Protein AF-A0A914LE31-F1 (afdb_monomer_lite)

Foldseek 3Di:
DVQLQQQQDFPQQDDPPDDRDGRQKDKAWFFCVLLVLDDLPDATEIEIEGADPDDPPPPCCQAAVNQFDQDPLATHHPVPPDDDPDDDPPPRSHSLNSLSNDPQKAPWDWDLDLQTWTWIDGPNHIYTYGYAYFHPVLVCQCPVDPPRPALVSLLVRLVVLCVPDDLVLLVDPDDDPSVSVSSHSSSNSVNSQRRSLRRVLCVLCVVPSVLLSVLLNVVQVLCVVLVQEDLVQLHDYSQLSSLLLSQLCSVCVPDDSVVSNLVSLVVLLVLQPDDDPVSLARGNDDADDPVVSLVRSADDQVVQLVVQCVVQCVVPVPPSNQVSDDARQRWGNGVRIDRSSRSHHPVSSVSSSVSSVVVNVPD

InterPro domains:
  IPR002934 Polymerase, nucleotidyl transferase domain [PF01909] (24-56)
  IPR007012 Poly(A) polymerase, central domain [PF04928] (212-361)
  IPR043519 Nucleotidyltransferase superfamily [G3DSA:3.30.460.10] (1-162)
  IPR043519 Nucleotidyltransferase superfamily [SSF81301] (3-164)

Secondary structure (DSSP, 8-state):
-HHHHHH---GGG-BTTBPPPTT--EEEE-HHHHTT---TT--EEEEEEEEES-SS---HIIIII-SEEEETTEEEESS--S--TT--------HHHHHHT-TTEEEEEEE-SSS-EEEEEETTEEEEEEEEEEEHHHHHHHTSSTT---HHHHHHHHHHHHHTS-GGGGT----SSHHHHHHHHHHHHHHHHHHHHHHHHHHHTGGGHHHHHHHHHHHHHHHHHTT-B-GGGTSB-HHHHHHHHHHHHHH-TTS-HHHHHHHHHHHHHHHHT-S-TTTT-B-SS---S-HHHHHHHS--HHHHHHHHHHHHHHHHSSSTHHHHS----BEES-SS-EETTTT--HHHHHHHHHHHHHHHTT-

pLDDT: mean 84.87, std 14.36, range [38.62, 98.25]

Organism: Meloidogyne incognita (NCBI:txid6306)

Structure (mmCIF, N/CA/C/O backbone):
data_AF-A0A914LE31-F1
#
_entry.id   AF-A0A914LE31-F1
#
loop_
_atom_site.group_PDB
_atom_site.id
_atom_site.type_symbol
_atom_site.label_atom_id
_atom_site.label_alt_id
_atom_site.label_comp_id
_atom_site.label_asym_id
_atom_site.label_entity_id
_atom_site.label_seq_id
_atom_site.pdbx_PDB_ins_code
_atom_site.Cartn_x
_atom_site.Cartn_y
_atom_site.Cartn_z
_atom_site.occupancy
_atom_site.B_iso_or_equiv
_atom_site.auth_seq_id
_atom_site.auth_comp_id
_atom_site.auth_asym_id
_atom_site.auth_atom_id
_atom_site.pdbx_PDB_model_num
ATOM 1 N N . MET A 1 1 ? 4.768 -15.876 -16.571 1.00 76.62 1 MET A N 1
ATOM 2 C CA . MET A 1 1 ? 5.101 -14.495 -16.140 1.00 76.62 1 MET A CA 1
ATOM 3 C C . MET A 1 1 ? 6.389 -14.413 -15.326 1.00 76.62 1 MET A C 1
ATOM 5 O O . MET A 1 1 ? 7.254 -13.636 -15.697 1.00 76.62 1 MET A O 1
ATOM 9 N N . THR A 1 2 ? 6.563 -15.198 -14.257 1.00 73.19 2 THR A N 1
ATOM 10 C CA . THR A 1 2 ? 7.805 -15.185 -13.454 1.00 73.19 2 THR A CA 1
ATOM 11 C C . THR A 1 2 ? 9.052 -15.451 -14.295 1.00 73.19 2 THR A C 1
ATOM 13 O O . THR A 1 2 ? 10.074 -14.812 -14.094 1.00 73.19 2 THR A O 1
ATOM 16 N N . GLU A 1 3 ? 8.953 -16.348 -15.275 1.00 81.50 3 GLU A N 1
ATOM 17 C CA . GLU A 1 3 ? 10.026 -16.612 -16.235 1.00 81.50 3 GLU A CA 1
ATOM 18 C C . GLU A 1 3 ? 10.325 -15.410 -17.144 1.00 81.50 3 GLU A C 1
ATOM 20 O O . GLU A 1 3 ? 11.490 -15.105 -17.362 1.00 81.50 3 GLU A O 1
ATOM 25 N N . ILE A 1 4 ? 9.299 -14.668 -17.584 1.00 84.38 4 ILE A N 1
ATOM 26 C CA . ILE A 1 4 ? 9.470 -13.422 -18.352 1.00 84.38 4 ILE A CA 1
ATOM 27 C C . ILE A 1 4 ? 10.271 -12.425 -17.521 1.00 84.38 4 ILE A C 1
ATOM 29 O O . ILE A 1 4 ? 11.262 -11.903 -18.002 1.00 84.38 4 ILE A O 1
ATOM 33 N N . ILE A 1 5 ? 9.886 -12.206 -16.259 1.00 83.62 5 ILE A N 1
ATOM 34 C CA . ILE A 1 5 ? 10.583 -11.262 -15.374 1.00 83.62 5 ILE A CA 1
ATOM 35 C C . ILE A 1 5 ? 12.017 -11.735 -15.099 1.00 83.62 5 ILE A C 1
ATOM 37 O O . ILE A 1 5 ? 12.938 -10.937 -15.185 1.00 83.62 5 ILE A O 1
ATOM 41 N N . LYS A 1 6 ? 12.230 -13.026 -14.810 1.00 80.38 6 LYS A N 1
ATOM 42 C CA . LYS A 1 6 ? 13.570 -13.582 -14.540 1.00 80.38 6 LYS A CA 1
ATOM 43 C C . LYS A 1 6 ? 14.507 -13.501 -15.750 1.00 80.38 6 LYS A C 1
ATOM 45 O O . LYS A 1 6 ? 15.708 -13.302 -15.575 1.00 80.38 6 LYS A O 1
ATOM 50 N N . ASN A 1 7 ? 13.966 -13.684 -16.952 1.00 83.25 7 ASN A N 1
ATOM 51 C CA . ASN A 1 7 ? 14.724 -13.642 -18.201 1.00 83.25 7 ASN A CA 1
ATOM 52 C C . ASN A 1 7 ? 14.783 -12.239 -18.815 1.00 83.25 7 ASN A C 1
ATOM 54 O O . ASN A 1 7 ? 15.541 -12.032 -19.758 1.00 83.25 7 ASN A O 1
ATOM 58 N N . TRP A 1 8 ? 14.000 -11.288 -18.302 1.00 86.19 8 TRP A N 1
ATOM 59 C CA . TRP A 1 8 ? 13.995 -9.917 -18.782 1.00 86.19 8 TRP A CA 1
ATOM 60 C C . TRP A 1 8 ? 15.298 -9.218 -18.401 1.00 86.19 8 TRP A C 1
ATOM 62 O O . TRP A 1 8 ? 15.695 -9.170 -17.233 1.00 86.19 8 TRP A O 1
ATOM 72 N N . ILE A 1 9 ? 15.953 -8.662 -19.416 1.00 79.50 9 ILE A N 1
ATOM 73 C CA . ILE A 1 9 ? 17.167 -7.872 -19.280 1.00 79.50 9 ILE A CA 1
ATOM 74 C C . ILE A 1 9 ? 16.804 -6.453 -19.717 1.00 79.50 9 ILE A C 1
ATOM 76 O O . ILE A 1 9 ? 16.551 -6.248 -20.904 1.00 79.50 9 ILE A O 1
ATOM 80 N N . PRO A 1 10 ? 16.769 -5.482 -18.788 1.00 78.81 10 PRO A N 1
ATOM 81 C CA . PRO A 1 10 ? 16.485 -4.093 -19.124 1.00 78.81 10 PRO A CA 1
ATOM 82 C C . PRO A 1 10 ? 17.442 -3.584 -20.201 1.00 78.81 10 PRO A C 1
ATOM 84 O O . PRO A 1 10 ? 18.622 -3.943 -20.187 1.00 78.81 10 PRO A O 1
ATOM 87 N N . TRP A 1 11 ? 16.969 -2.694 -21.071 1.00 73.88 11 TRP A N 1
ATOM 88 C CA . TRP A 1 11 ? 17.785 -2.070 -22.115 1.00 73.88 11 TRP A CA 1
ATOM 89 C C . TRP A 1 11 ? 19.050 -1.428 -21.532 1.00 73.88 11 TRP A C 1
ATOM 91 O O . TRP A 1 11 ? 20.151 -1.638 -22.032 1.00 73.88 11 TRP A O 1
ATOM 101 N N . SER A 1 12 ? 18.934 -0.769 -20.374 1.00 71.12 12 SER A N 1
ATOM 102 C CA . SER A 1 12 ? 20.083 -0.197 -19.646 1.00 71.12 12 SER A CA 1
ATOM 103 C C . SER A 1 12 ? 21.181 -1.205 -19.256 1.00 71.12 12 SER A C 1
ATOM 105 O O . SER A 1 12 ? 22.297 -0.814 -18.901 1.00 71.12 12 SER A O 1
ATOM 107 N N . HIS A 1 13 ? 20.886 -2.504 -19.287 1.00 71.81 13 HIS A N 1
ATOM 108 C CA . HIS A 1 13 ? 21.806 -3.576 -18.920 1.00 71.81 13 HIS A CA 1
ATOM 109 C C . HIS A 1 13 ? 22.392 -4.320 -20.120 1.00 71.81 13 HIS A C 1
ATOM 111 O O . HIS A 1 13 ? 23.374 -5.046 -19.938 1.00 71.81 13 HIS A O 1
ATOM 117 N N . GLN A 1 14 ? 21.877 -4.079 -21.323 1.00 70.44 14 GLN A N 1
ATOM 118 C CA . GLN A 1 14 ? 22.350 -4.671 -22.568 1.00 70.44 14 GLN A CA 1
ATOM 119 C C . GLN A 1 14 ? 23.650 -3.966 -22.993 1.00 70.44 14 GLN A C 1
ATOM 121 O O . GLN A 1 14 ? 23.637 -2.829 -23.447 1.00 70.44 14 GLN A O 1
ATOM 126 N N . ASN A 1 15 ? 24.801 -4.608 -22.765 1.00 61.41 15 ASN A N 1
ATOM 127 C CA . ASN A 1 15 ? 26.096 -4.151 -23.283 1.00 61.41 15 ASN A CA 1
ATOM 128 C C . ASN A 1 15 ? 26.492 -5.022 -24.480 1.00 61.41 15 ASN A C 1
ATOM 130 O O . ASN A 1 15 ? 26.455 -6.245 -24.374 1.00 61.41 15 ASN A O 1
ATOM 134 N N . ASN A 1 16 ? 26.991 -4.404 -25.554 1.00 52.78 16 ASN A N 1
ATOM 135 C CA . ASN A 1 16 ? 27.480 -5.118 -26.743 1.00 52.78 16 ASN A CA 1
ATOM 136 C C . ASN A 1 16 ? 28.767 -5.936 -26.496 1.00 52.78 16 ASN A C 1
ATOM 138 O O . ASN A 1 16 ? 29.113 -6.785 -27.308 1.00 52.78 16 ASN A O 1
ATOM 142 N N . GLU A 1 17 ? 29.475 -5.702 -25.385 1.00 51.41 17 GLU A N 1
ATOM 143 C CA . GLU A 1 17 ? 30.795 -6.304 -25.124 1.00 51.41 17 GLU A CA 1
ATOM 144 C C . GLU A 1 17 ? 30.779 -7.487 -24.140 1.00 51.41 17 GLU A C 1
ATOM 146 O O . GLU A 1 17 ? 31.747 -8.244 -24.078 1.00 51.41 17 GLU A O 1
ATOM 151 N N . LYS A 1 18 ? 29.706 -7.675 -23.352 1.00 55.53 18 LYS A N 1
ATOM 152 C CA . LYS A 1 18 ? 29.571 -8.809 -22.416 1.00 55.53 18 LYS A CA 1
ATOM 153 C C . LYS A 1 18 ? 28.111 -9.254 -22.306 1.00 55.53 18 LYS A C 1
ATOM 155 O O . LYS A 1 18 ? 27.249 -8.391 -22.133 1.00 55.53 18 LYS A O 1
ATOM 160 N N . PRO A 1 19 ? 27.825 -10.570 -22.324 1.00 54.31 19 PRO A N 1
ATOM 161 C CA . PRO A 1 19 ? 26.470 -11.065 -22.129 1.00 54.31 19 PRO A CA 1
ATOM 162 C C . PRO A 1 19 ? 25.952 -10.623 -20.758 1.00 54.31 19 PRO A C 1
ATOM 164 O O . PRO A 1 19 ? 26.596 -10.849 -19.731 1.00 54.31 19 PRO A O 1
ATOM 167 N N . ALA A 1 20 ? 24.795 -9.964 -20.749 1.00 59.53 20 ALA A N 1
ATOM 168 C CA . ALA A 1 20 ? 24.155 -9.537 -19.516 1.00 59.53 20 ALA A CA 1
ATOM 169 C C . ALA A 1 20 ? 23.739 -10.772 -18.689 1.00 59.53 20 ALA A C 1
ATOM 171 O O . ALA A 1 20 ? 23.199 -11.730 -19.253 1.00 59.53 20 ALA A O 1
ATOM 172 N N . PRO A 1 21 ? 24.001 -10.794 -17.368 1.00 64.50 21 PRO A N 1
ATOM 173 C CA . PRO A 1 21 ? 23.646 -11.941 -16.545 1.00 64.50 21 PRO A CA 1
ATOM 174 C C . PRO A 1 21 ? 22.132 -12.207 -16.585 1.00 64.50 21 PRO A C 1
ATOM 176 O O . PRO A 1 21 ? 21.316 -11.290 -16.543 1.00 64.50 21 PRO A O 1
ATOM 179 N N . LYS A 1 22 ? 21.728 -13.478 -16.670 1.00 64.12 22 LYS A N 1
ATOM 180 C CA . LYS A 1 22 ? 20.316 -13.864 -16.495 1.00 64.12 22 LYS A CA 1
ATOM 181 C C . LYS A 1 22 ? 19.925 -13.724 -15.019 1.00 64.12 22 LYS A C 1
ATOM 183 O O . LYS A 1 22 ? 20.768 -13.899 -14.144 1.00 64.12 22 LYS A O 1
ATOM 188 N N . GLY A 1 23 ? 18.653 -13.443 -14.727 1.00 71.44 23 GLY A N 1
ATOM 189 C CA . GLY A 1 23 ? 18.168 -13.328 -13.342 1.00 71.44 23 GLY A CA 1
ATOM 190 C C . GLY A 1 23 ? 18.502 -12.004 -12.645 1.00 71.44 23 GLY A C 1
ATOM 191 O O . GLY A 1 23 ? 18.447 -11.927 -11.419 1.00 71.44 23 GLY A O 1
ATOM 192 N N . ILE A 1 24 ? 18.833 -10.967 -13.419 1.00 76.88 24 ILE A N 1
ATOM 193 C CA . ILE A 1 24 ? 19.075 -9.596 -12.946 1.00 76.88 24 ILE A CA 1
ATOM 194 C C . ILE A 1 24 ? 17.847 -9.027 -12.221 1.00 76.88 24 ILE A C 1
ATOM 196 O O . ILE A 1 24 ? 17.980 -8.402 -11.170 1.00 76.88 24 ILE A O 1
ATOM 200 N N . ALA A 1 25 ? 16.653 -9.236 -12.779 1.00 83.81 25 ALA A N 1
ATOM 201 C CA . ALA A 1 25 ? 15.416 -8.723 -12.213 1.00 83.81 25 ALA A CA 1
ATOM 202 C C . ALA A 1 25 ? 14.829 -9.691 -11.175 1.00 83.81 25 ALA A C 1
ATOM 204 O O . ALA A 1 25 ? 14.661 -10.889 -11.425 1.00 83.81 25 ALA A O 1
ATOM 205 N N . LYS A 1 26 ? 14.467 -9.154 -10.008 1.00 86.06 26 LYS A N 1
ATOM 206 C CA . LYS A 1 26 ? 13.896 -9.911 -8.890 1.00 86.06 26 LYS A CA 1
ATOM 207 C C . LYS A 1 26 ? 12.510 -9.389 -8.550 1.00 86.06 26 LYS A C 1
ATOM 209 O O . LYS A 1 26 ? 12.331 -8.204 -8.298 1.00 86.06 26 LYS A O 1
ATOM 214 N N . PHE A 1 27 ? 11.526 -10.280 -8.533 1.00 89.75 27 PHE A N 1
ATOM 215 C CA . PHE A 1 27 ? 10.162 -9.944 -8.142 1.00 89.75 27 PHE A CA 1
ATOM 216 C C . PHE A 1 27 ? 9.972 -10.146 -6.639 1.00 89.75 27 PHE A C 1
ATOM 218 O O . PHE A 1 27 ? 10.243 -11.226 -6.113 1.00 89.75 27 PHE A O 1
ATOM 225 N N . VAL A 1 28 ? 9.486 -9.112 -5.961 1.00 91.38 28 VAL A N 1
ATOM 226 C CA . VAL A 1 28 ? 9.242 -9.107 -4.520 1.00 91.38 28 VAL A CA 1
ATOM 227 C C . VAL A 1 28 ? 7.763 -8.893 -4.261 1.00 91.38 28 VAL A C 1
ATOM 229 O O . VAL A 1 28 ? 7.226 -7.831 -4.563 1.00 91.38 28 VAL A O 1
ATOM 232 N N . LEU A 1 29 ? 7.115 -9.891 -3.661 1.00 92.69 29 LEU A N 1
ATOM 233 C CA . LEU A 1 29 ? 5.721 -9.787 -3.239 1.00 92.69 29 LEU A CA 1
ATOM 234 C C . LEU A 1 29 ? 5.547 -8.732 -2.139 1.00 92.69 29 LEU A C 1
ATOM 236 O O . LEU A 1 29 ? 6.432 -8.534 -1.298 1.00 92.69 29 LEU A O 1
ATOM 240 N N . SER A 1 30 ? 4.376 -8.107 -2.125 1.00 92.75 30 SER A N 1
ATOM 241 C CA . SER A 1 30 ? 3.939 -7.141 -1.119 1.00 92.75 30 SER A CA 1
ATOM 242 C C . SER A 1 30 ? 2.458 -7.356 -0.776 1.00 92.75 30 SER A C 1
ATOM 244 O O . SER A 1 30 ? 1.817 -8.292 -1.266 1.00 92.75 30 SER A O 1
ATOM 246 N N . GLY A 1 31 ? 1.920 -6.508 0.098 1.00 92.56 31 GLY A N 1
ATOM 247 C CA . GLY A 1 31 ? 0.486 -6.404 0.341 1.00 92.56 31 GLY A CA 1
ATOM 248 C C . GLY A 1 31 ? -0.139 -7.675 0.916 1.00 92.56 31 GLY A C 1
ATOM 249 O O . GLY A 1 31 ? 0.490 -8.445 1.650 1.00 92.56 31 GLY A O 1
ATOM 250 N N . SER A 1 32 ? -1.415 -7.897 0.590 1.00 92.88 32 SER A N 1
ATOM 251 C CA . SER A 1 32 ? -2.222 -8.947 1.231 1.00 92.88 32 SER A CA 1
ATOM 252 C C . SER A 1 32 ? -1.697 -10.365 0.982 1.00 92.88 32 SER A C 1
ATOM 254 O O . SER A 1 32 ? -1.812 -11.219 1.863 1.00 92.88 32 SER A O 1
ATOM 256 N N . HIS A 1 33 ? -1.066 -10.615 -0.170 1.00 94.25 33 HIS A N 1
ATOM 257 C CA . HIS A 1 33 ? -0.474 -11.918 -0.483 1.00 94.25 33 HIS A CA 1
ATOM 258 C C . HIS A 1 33 ? 0.724 -12.226 0.409 1.00 94.25 33 HIS A C 1
ATOM 260 O O . HIS A 1 33 ? 0.801 -13.322 0.960 1.00 94.25 33 HIS A O 1
ATOM 266 N N . ARG A 1 34 ? 1.620 -11.255 0.620 1.00 93.62 34 ARG A N 1
ATOM 267 C CA . ARG A 1 34 ? 2.774 -11.452 1.504 1.00 93.62 34 ARG A CA 1
ATOM 268 C C . ARG A 1 34 ? 2.389 -11.507 2.982 1.00 93.62 34 ARG A C 1
ATOM 270 O O . ARG A 1 34 ? 2.985 -12.278 3.723 1.00 93.62 34 ARG A O 1
ATOM 277 N N . LEU A 1 35 ? 1.358 -10.770 3.395 1.00 93.12 35 LEU A N 1
ATOM 278 C CA . LEU A 1 35 ? 0.772 -10.900 4.736 1.00 93.12 35 LEU A CA 1
ATOM 279 C C . LEU A 1 35 ? 0.087 -12.259 4.958 1.00 93.12 35 LEU A C 1
ATOM 281 O O . LEU A 1 35 ? -0.243 -12.603 6.091 1.00 93.12 35 LEU A O 1
ATOM 285 N N . GLY A 1 36 ? -0.169 -13.031 3.895 1.00 92.44 36 GLY A N 1
ATOM 286 C CA . GLY A 1 36 ? -0.955 -14.262 3.952 1.00 92.44 36 GLY A CA 1
ATOM 287 C C . GLY A 1 36 ? -2.424 -14.019 4.313 1.00 92.44 36 GLY A C 1
ATOM 288 O O . GLY A 1 36 ? -3.050 -14.889 4.911 1.00 92.44 36 GLY A O 1
ATOM 289 N N . ALA A 1 37 ? -2.944 -12.831 3.993 1.00 93.31 37 ALA A N 1
ATOM 290 C CA . ALA A 1 37 ? -4.322 -12.395 4.232 1.00 93.31 37 ALA A CA 1
ATOM 291 C C . ALA A 1 37 ? -5.074 -12.114 2.910 1.00 93.31 37 ALA A C 1
ATOM 293 O O . ALA A 1 37 ? -6.094 -11.421 2.875 1.00 93.31 37 ALA A O 1
ATOM 294 N N . ALA A 1 38 ? -4.538 -12.605 1.789 1.00 92.94 38 ALA A N 1
ATOM 295 C CA . ALA A 1 38 ? -5.155 -12.470 0.480 1.00 92.94 38 ALA A CA 1
ATOM 296 C C . ALA A 1 38 ? -6.428 -13.319 0.360 1.00 92.94 38 ALA A C 1
ATOM 298 O O . ALA A 1 38 ? -6.525 -14.424 0.884 1.00 92.94 38 ALA A O 1
ATOM 299 N N . THR A 1 39 ? -7.395 -12.792 -0.388 1.00 90.06 39 THR A N 1
ATOM 300 C CA . THR A 1 39 ? -8.626 -13.497 -0.780 1.00 90.06 39 THR A CA 1
ATOM 301 C C . THR A 1 39 ? -8.564 -13.821 -2.270 1.00 90.06 39 THR A C 1
ATOM 303 O O . THR A 1 39 ? -7.764 -13.225 -2.982 1.00 90.06 39 THR A O 1
ATOM 306 N N . ILE A 1 40 ? -9.466 -14.657 -2.793 1.00 86.88 40 ILE A N 1
ATOM 307 C CA . ILE A 1 40 ? -9.533 -14.930 -4.244 1.00 86.88 40 ILE A CA 1
ATOM 308 C C . ILE A 1 40 ? -9.771 -13.672 -5.104 1.00 86.88 40 ILE A C 1
ATOM 310 O O . ILE A 1 40 ? -9.434 -13.642 -6.280 1.00 86.88 40 ILE A O 1
ATOM 314 N N . LYS A 1 41 ? -10.333 -12.611 -4.506 1.00 86.25 41 LYS A N 1
ATOM 315 C CA . LYS A 1 41 ? -10.539 -11.295 -5.133 1.00 86.25 41 LYS A CA 1
ATOM 316 C C . LYS A 1 41 ? -9.419 -10.290 -4.812 1.00 86.25 41 LYS A C 1
ATOM 318 O O . LYS A 1 41 ? -9.644 -9.089 -4.953 1.00 86.25 41 LYS A O 1
ATOM 323 N N . SER A 1 42 ? -8.296 -10.728 -4.242 1.00 90.88 42 SER A N 1
ATOM 324 C CA . SER A 1 42 ? -7.128 -9.867 -4.031 1.00 90.88 42 SER A CA 1
ATOM 325 C C . SER A 1 42 ? -6.290 -9.802 -5.305 1.00 90.88 42 SER A C 1
ATOM 327 O O . SER A 1 42 ? -6.123 -10.798 -6.005 1.00 90.88 42 SER A O 1
ATOM 329 N N . ASP A 1 43 ? -5.773 -8.617 -5.582 1.00 93.25 43 ASP A N 1
ATOM 330 C CA . ASP A 1 43 ? -4.662 -8.384 -6.489 1.00 93.25 43 ASP A CA 1
ATOM 331 C C . ASP A 1 43 ? -3.337 -8.821 -5.859 1.00 93.25 43 ASP A C 1
ATOM 333 O O . ASP A 1 43 ? -3.160 -8.811 -4.638 1.00 93.25 43 ASP A O 1
ATOM 337 N N . ILE A 1 44 ? -2.406 -9.223 -6.720 1.00 94.69 44 ILE A N 1
ATOM 338 C CA . ILE A 1 44 ? -1.038 -9.555 -6.347 1.00 94.69 44 ILE A CA 1
ATOM 339 C C . ILE A 1 44 ? -0.171 -8.322 -6.580 1.00 94.69 44 ILE A C 1
ATOM 341 O O . ILE A 1 44 ? 0.185 -7.996 -7.715 1.00 94.69 44 ILE A O 1
ATOM 345 N N . ASP A 1 45 ? 0.190 -7.671 -5.482 1.00 94.38 45 ASP A N 1
ATOM 346 C CA . ASP A 1 45 ? 1.130 -6.560 -5.473 1.00 94.38 45 ASP A CA 1
ATOM 347 C C . ASP A 1 45 ? 2.569 -7.073 -5.477 1.00 94.38 45 ASP A C 1
ATOM 349 O O . ASP A 1 45 ? 2.951 -7.934 -4.670 1.00 94.38 45 ASP A O 1
ATOM 353 N N . GLY A 1 46 ? 3.415 -6.484 -6.316 1.00 93.06 46 GLY A N 1
ATOM 354 C CA . GLY A 1 46 ? 4.844 -6.696 -6.168 1.00 93.06 46 GLY A CA 1
ATOM 355 C C . GLY A 1 46 ? 5.717 -5.642 -6.817 1.00 93.06 46 GLY A C 1
ATOM 356 O O . GLY A 1 46 ? 5.291 -4.851 -7.660 1.00 93.06 46 GLY A O 1
ATOM 357 N N . VAL A 1 47 ? 6.968 -5.633 -6.377 1.00 93.69 47 VAL A N 1
ATOM 358 C CA . VAL A 1 47 ? 8.006 -4.729 -6.864 1.00 93.69 47 VAL A CA 1
ATOM 359 C C . VAL A 1 47 ? 9.028 -5.536 -7.642 1.00 93.69 47 VAL A C 1
ATOM 361 O O . VAL A 1 47 ? 9.550 -6.537 -7.152 1.00 93.69 47 VAL A O 1
ATOM 364 N N . ILE A 1 48 ? 9.321 -5.093 -8.857 1.00 92.25 48 ILE A N 1
ATOM 365 C CA . ILE A 1 48 ? 10.419 -5.614 -9.660 1.00 92.25 48 ILE A CA 1
ATOM 366 C C . ILE A 1 48 ? 11.662 -4.799 -9.327 1.00 92.25 48 ILE A C 1
ATOM 368 O O . ILE A 1 48 ? 11.716 -3.592 -9.565 1.00 92.25 48 ILE A O 1
ATOM 372 N N . LEU A 1 49 ? 12.642 -5.476 -8.743 1.00 89.12 49 LEU A N 1
ATOM 373 C CA . LEU A 1 49 ? 13.919 -4.917 -8.349 1.00 89.12 49 LEU A CA 1
ATOM 374 C C . LEU A 1 49 ? 14.972 -5.249 -9.391 1.00 89.12 49 LEU A C 1
ATOM 376 O O . LEU A 1 49 ? 15.161 -6.415 -9.736 1.00 89.12 49 LEU A O 1
ATOM 380 N N . VAL A 1 50 ? 15.663 -4.223 -9.869 1.00 86.12 50 VAL A N 1
ATOM 381 C CA . VAL A 1 50 ? 16.705 -4.351 -10.889 1.00 86.12 50 VAL A CA 1
ATOM 382 C C . VAL A 1 50 ? 17.970 -3.637 -10.409 1.00 86.12 50 VAL A C 1
ATOM 384 O O . VAL A 1 50 ? 17.862 -2.531 -9.865 1.00 86.12 50 VAL A O 1
ATOM 387 N N . PRO A 1 51 ? 19.167 -4.236 -10.559 1.00 80.94 51 PRO A N 1
ATOM 388 C CA . PRO A 1 51 ? 20.418 -3.559 -10.260 1.00 80.94 51 PRO A CA 1
ATOM 389 C C . PRO A 1 51 ? 20.575 -2.324 -11.130 1.00 80.94 51 PRO A C 1
ATOM 391 O O . PRO A 1 51 ? 19.952 -2.158 -12.172 1.00 80.94 51 PRO A O 1
ATOM 394 N N . ARG A 1 52 ? 21.386 -1.395 -10.660 1.00 71.38 52 ARG A N 1
ATOM 395 C CA . ARG A 1 52 ? 21.583 -0.111 -11.308 1.00 71.38 52 ARG A CA 1
ATOM 396 C C . ARG A 1 52 ? 23.038 0.022 -11.714 1.00 71.38 52 ARG A C 1
ATOM 398 O O . ARG A 1 52 ? 23.899 -0.024 -10.844 1.00 71.38 52 ARG A O 1
ATOM 405 N N . LYS A 1 53 ? 23.301 0.279 -13.001 1.00 63.44 53 LYS A N 1
ATOM 406 C CA . LYS A 1 53 ? 24.656 0.585 -13.493 1.00 63.44 53 LYS A CA 1
ATOM 407 C C . LYS A 1 53 ? 25.106 2.024 -13.182 1.00 63.44 53 LYS A C 1
ATOM 409 O O . LYS A 1 53 ? 26.228 2.212 -12.731 1.00 63.44 53 LYS A O 1
ATOM 414 N N . THR A 1 54 ? 24.262 3.048 -13.376 1.00 58.22 54 THR A N 1
ATOM 415 C CA . THR A 1 54 ? 24.613 4.464 -13.099 1.00 58.22 54 THR A CA 1
ATOM 416 C C . THR A 1 54 ? 23.435 5.291 -12.555 1.00 58.22 54 THR A C 1
ATOM 418 O O . THR A 1 54 ? 22.258 4.999 -12.791 1.00 58.22 54 THR A O 1
ATOM 421 N N . TYR A 1 55 ? 23.735 6.347 -11.781 1.00 50.47 55 TYR A N 1
ATOM 422 C CA . TYR A 1 55 ? 22.709 7.132 -11.082 1.00 50.47 55 TYR A CA 1
ATOM 423 C C . TYR A 1 55 ? 21.856 8.016 -12.025 1.00 50.47 55 TYR A C 1
ATOM 425 O O . TYR A 1 55 ? 20.638 8.130 -11.884 1.00 50.47 55 TYR A O 1
ATOM 433 N N . TRP A 1 56 ? 22.434 8.600 -13.066 1.00 50.19 56 TRP A N 1
ATOM 434 C CA . TRP A 1 56 ? 21.717 9.602 -13.866 1.00 50.19 56 TRP A CA 1
ATOM 435 C C . TRP A 1 56 ? 21.031 9.062 -15.133 1.00 50.19 56 TRP A C 1
ATOM 437 O O . TRP A 1 56 ? 20.331 9.823 -15.795 1.00 50.19 56 TRP A O 1
ATOM 447 N N . GLN A 1 57 ? 21.144 7.759 -15.425 1.00 51.31 57 GLN A N 1
ATOM 448 C CA . GLN A 1 57 ? 20.686 7.145 -16.686 1.00 51.31 57 GLN A CA 1
ATOM 449 C C . GLN A 1 57 ? 19.677 5.997 -16.509 1.00 51.31 57 GLN A C 1
ATOM 451 O O . GLN A 1 57 ? 19.470 5.216 -17.433 1.00 51.31 57 GLN A O 1
ATOM 456 N N . THR A 1 58 ? 19.019 5.860 -15.351 1.00 52.25 58 THR A N 1
ATOM 457 C CA . THR A 1 58 ? 17.872 4.946 -15.271 1.00 52.25 58 THR A CA 1
ATOM 458 C C . THR A 1 58 ? 16.742 5.490 -16.136 1.00 52.25 58 THR A C 1
ATOM 460 O O . THR A 1 58 ? 15.984 6.377 -15.740 1.00 52.25 58 THR A O 1
ATOM 463 N N . HIS A 1 59 ? 16.628 4.948 -17.343 1.00 65.06 59 HIS A N 1
ATOM 464 C CA . HIS A 1 59 ? 15.505 5.180 -18.228 1.00 65.06 59 HIS A CA 1
ATOM 465 C C . HIS A 1 59 ? 14.352 4.281 -17.794 1.00 65.06 59 HIS A C 1
ATOM 467 O O . HIS A 1 59 ? 13.934 3.426 -18.557 1.00 65.06 59 HIS A O 1
ATOM 473 N N . PHE A 1 60 ? 13.841 4.476 -16.571 1.00 70.81 60 PHE A N 1
ATOM 474 C CA . PHE A 1 60 ? 12.665 3.762 -16.050 1.00 70.81 60 PHE A CA 1
ATOM 475 C C . PHE A 1 60 ? 11.573 3.614 -17.110 1.00 70.81 60 PHE A C 1
ATOM 477 O O . PHE A 1 60 ? 11.012 2.551 -17.312 1.00 70.81 60 PHE A O 1
ATOM 484 N N . GLU A 1 61 ? 11.319 4.699 -17.820 1.00 69.94 61 GLU A N 1
ATOM 485 C CA . GLU A 1 61 ? 10.273 4.806 -18.825 1.00 69.94 61 GLU A CA 1
ATOM 486 C C . GLU A 1 61 ? 10.579 3.980 -20.065 1.00 69.94 61 GLU A C 1
ATOM 488 O O . GLU A 1 61 ? 9.662 3.445 -20.665 1.00 69.94 61 GLU A O 1
ATOM 493 N N . LYS A 1 62 ? 11.858 3.797 -20.408 1.00 76.31 62 LYS A N 1
ATOM 494 C CA . LYS A 1 62 ? 12.267 2.906 -21.496 1.00 76.31 62 LYS A CA 1
ATOM 495 C C . LYS A 1 62 ? 12.329 1.449 -21.040 1.00 76.31 62 LYS A C 1
ATOM 497 O O . LYS A 1 62 ? 11.815 0.591 -21.735 1.00 76.31 62 LYS A O 1
ATOM 502 N N . ASP A 1 63 ? 12.909 1.176 -19.872 1.00 84.31 63 ASP A N 1
ATOM 503 C CA . ASP A 1 63 ? 13.098 -0.181 -19.351 1.00 84.31 63 ASP A CA 1
ATOM 504 C C . ASP A 1 63 ? 11.766 -0.800 -18.894 1.00 84.31 63 ASP A C 1
ATOM 506 O O . ASP A 1 63 ? 11.410 -1.906 -19.285 1.00 84.31 63 ASP A O 1
ATOM 510 N N . PHE A 1 64 ? 11.001 -0.105 -18.056 1.00 88.31 64 PHE A N 1
ATOM 511 C CA . PHE A 1 64 ? 9.791 -0.649 -17.449 1.00 88.31 64 PHE A CA 1
ATOM 512 C C . PHE A 1 64 ? 8.580 -0.514 -18.376 1.00 88.31 64 PHE A C 1
ATOM 514 O O . PHE A 1 64 ? 7.968 -1.517 -18.742 1.00 88.31 64 PHE A O 1
ATOM 521 N N . PHE A 1 65 ? 8.243 0.712 -18.786 1.00 88.62 65 PHE A N 1
ATOM 522 C CA . PHE A 1 65 ? 7.046 0.982 -19.587 1.00 88.62 65 PHE A CA 1
ATOM 523 C C . PHE A 1 65 ? 7.252 0.883 -21.099 1.00 88.62 65 PHE A C 1
ATOM 525 O O . PHE A 1 65 ? 6.308 0.524 -21.801 1.00 88.62 65 PHE A O 1
ATOM 532 N N . GLY A 1 66 ? 8.430 1.225 -21.609 1.00 84.94 66 GLY A N 1
ATOM 533 C CA . GLY A 1 66 ? 8.660 1.455 -23.032 1.00 84.94 66 GLY A CA 1
ATOM 534 C C . GLY A 1 66 ? 7.815 2.602 -23.612 1.00 84.94 66 GLY A C 1
ATOM 535 O O . GLY A 1 66 ? 6.845 3.076 -23.011 1.00 84.94 66 GLY A O 1
ATOM 536 N N . ASN A 1 67 ? 8.135 2.996 -24.844 1.00 82.56 67 ASN A N 1
ATOM 537 C CA . ASN A 1 67 ? 7.383 4.013 -25.595 1.00 82.56 67 ASN A CA 1
ATOM 538 C C . ASN A 1 67 ? 6.202 3.428 -26.395 1.00 82.56 67 ASN A C 1
ATOM 540 O O . ASN A 1 67 ? 5.420 4.160 -26.985 1.00 82.56 67 ASN A O 1
ATOM 544 N N . PHE A 1 68 ? 6.058 2.102 -26.395 1.00 84.25 68 PHE A N 1
ATOM 545 C CA . PHE A 1 68 ? 5.156 1.374 -27.282 1.00 84.25 68 PHE A CA 1
ATOM 546 C C . PHE A 1 68 ? 3.847 1.036 -26.573 1.00 84.25 68 PHE A C 1
ATOM 548 O O . PHE A 1 68 ? 3.809 0.847 -25.352 1.00 84.25 68 PHE A O 1
ATOM 555 N N . ASP A 1 69 ? 2.778 0.900 -27.345 1.00 86.06 69 ASP A N 1
ATOM 556 C CA . ASP A 1 69 ? 1.496 0.392 -26.876 1.00 86.06 69 ASP A CA 1
ATOM 557 C C . ASP A 1 69 ? 1.309 -1.078 -27.222 1.00 86.06 69 ASP A C 1
ATOM 559 O O . ASP A 1 69 ? 1.890 -1.599 -28.169 1.00 86.06 69 ASP A O 1
ATOM 563 N N . CYS A 1 70 ? 0.458 -1.752 -26.450 1.00 88.69 70 CYS A N 1
ATOM 564 C CA . CYS A 1 70 ? 0.103 -3.138 -26.704 1.00 88.69 70 CYS A CA 1
ATOM 565 C C . CYS A 1 70 ? -1.201 -3.206 -27.502 1.00 88.69 70 CYS A C 1
ATOM 567 O O . CYS A 1 70 ? -2.279 -2.978 -26.948 1.00 88.69 70 CYS A O 1
ATOM 569 N N . ILE A 1 71 ? -1.114 -3.535 -28.792 1.00 86.38 71 ILE A N 1
ATOM 570 C CA . ILE A 1 71 ? -2.273 -3.685 -29.682 1.00 86.38 71 ILE A CA 1
ATOM 571 C C . ILE A 1 71 ? -2.263 -5.105 -30.234 1.00 86.38 71 ILE A C 1
ATOM 573 O O . ILE A 1 71 ? -1.303 -5.520 -30.877 1.00 86.38 71 ILE A O 1
ATOM 577 N N . SER A 1 72 ? -3.327 -5.868 -29.972 1.00 86.06 72 SER A N 1
ATOM 578 C CA . SER A 1 72 ? -3.475 -7.244 -30.473 1.00 86.06 72 SER A CA 1
ATOM 579 C C . SER A 1 72 ? -2.231 -8.116 -30.243 1.00 86.06 72 SER A C 1
ATOM 581 O O . SER A 1 72 ? -1.793 -8.826 -31.145 1.00 86.06 72 SER A O 1
ATOM 583 N N . LYS A 1 73 ? -1.651 -8.042 -29.033 1.00 86.56 73 LYS A N 1
ATOM 584 C CA . LYS A 1 73 ? -0.449 -8.801 -28.627 1.00 86.56 73 LYS A CA 1
ATOM 585 C C . LYS A 1 73 ? 0.831 -8.456 -29.380 1.00 86.56 73 LYS A C 1
ATOM 587 O O . LYS A 1 73 ? 1.780 -9.232 -29.371 1.00 86.56 73 LYS A O 1
ATOM 592 N N . LYS A 1 74 ? 0.872 -7.277 -29.990 1.00 86.44 74 LYS A N 1
ATOM 593 C CA . LYS A 1 74 ? 2.062 -6.713 -30.617 1.00 86.44 74 LYS A CA 1
ATOM 594 C C . LYS A 1 74 ? 2.380 -5.377 -29.967 1.00 86.44 74 LYS A C 1
ATOM 596 O O . LYS A 1 74 ? 1.471 -4.581 -29.716 1.00 86.44 74 LYS A O 1
ATOM 601 N N . CYS A 1 75 ? 3.661 -5.145 -29.701 1.00 85.12 75 CYS A N 1
ATOM 602 C CA . CYS A 1 75 ? 4.123 -3.823 -29.320 1.00 85.12 75 CYS A CA 1
ATOM 603 C C . CYS A 1 75 ? 4.206 -2.933 -30.558 1.00 85.12 75 CYS A C 1
ATOM 605 O O . CYS A 1 75 ? 4.870 -3.284 -31.530 1.00 85.12 75 CYS A O 1
ATOM 607 N N . VAL A 1 76 ? 3.506 -1.801 -30.528 1.00 83.50 76 VAL A N 1
ATOM 608 C CA . VAL A 1 76 ? 3.404 -0.864 -31.652 1.00 83.50 76 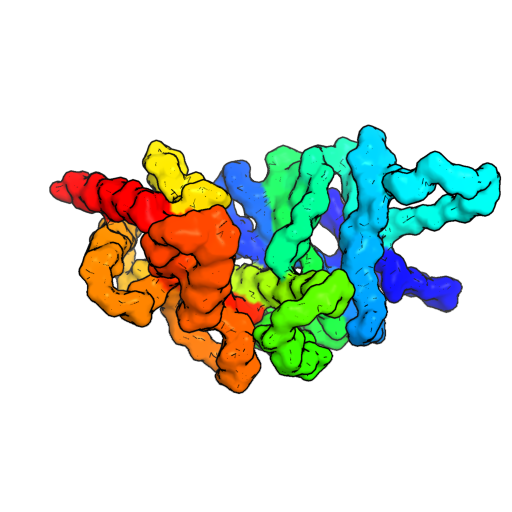VAL A CA 1
ATOM 609 C C . VAL A 1 76 ? 3.812 0.525 -31.184 1.00 83.50 76 VAL A C 1
ATOM 611 O O . VAL A 1 76 ? 3.323 0.999 -30.157 1.00 83.50 76 VAL A O 1
ATOM 614 N N . ASP A 1 77 ? 4.703 1.170 -31.934 1.00 78.69 77 ASP A N 1
ATOM 615 C CA . ASP A 1 77 ? 5.085 2.558 -31.689 1.00 78.69 77 ASP A CA 1
ATOM 616 C C . ASP A 1 77 ? 3.951 3.492 -32.139 1.00 78.69 77 ASP A C 1
ATOM 618 O O . ASP A 1 77 ? 3.416 3.346 -33.241 1.00 78.69 77 ASP A O 1
ATOM 622 N N . ARG A 1 78 ? 3.551 4.441 -31.288 1.00 62.19 78 ARG A N 1
ATOM 623 C CA . ARG A 1 78 ? 2.542 5.449 -31.645 1.00 62.19 78 ARG A CA 1
ATOM 624 C C . ARG A 1 78 ? 3.129 6.643 -32.396 1.00 62.19 78 ARG A C 1
ATOM 626 O O . ARG A 1 78 ? 2.355 7.340 -33.054 1.00 62.19 78 ARG A O 1
ATOM 633 N N . GLU A 1 79 ? 4.434 6.897 -32.295 1.00 59.22 79 GLU A N 1
ATOM 634 C CA . GLU A 1 79 ? 5.070 8.104 -32.845 1.00 59.22 79 GLU A CA 1
ATOM 635 C C . GLU A 1 79 ? 5.451 7.960 -34.329 1.00 59.22 79 GLU A C 1
ATOM 637 O O . GLU A 1 79 ? 5.520 8.960 -35.047 1.00 59.22 79 GLU A O 1
ATOM 642 N N . ILE A 1 80 ? 5.559 6.732 -34.846 1.00 55.44 80 ILE A N 1
ATOM 643 C CA . ILE A 1 80 ? 5.799 6.462 -36.271 1.00 55.44 80 ILE A CA 1
ATOM 644 C C . ILE A 1 80 ? 4.464 6.512 -37.025 1.00 55.44 80 ILE A C 1
ATOM 646 O O . ILE A 1 80 ? 3.860 5.495 -37.368 1.00 55.44 80 ILE A O 1
ATOM 650 N N . LYS A 1 81 ? 3.962 7.725 -37.264 1.00 45.66 81 LYS A N 1
ATOM 651 C CA . LYS A 1 81 ? 2.857 7.955 -38.209 1.00 45.66 81 LYS A CA 1
ATOM 652 C C . LYS A 1 81 ? 3.231 8.745 -39.453 1.00 45.66 81 LYS A C 1
ATOM 654 O O . LYS A 1 81 ? 2.360 8.886 -40.297 1.00 45.66 81 LYS A O 1
ATOM 659 N N . ASN A 1 82 ? 4.472 9.197 -39.626 1.00 44.41 82 ASN A N 1
ATOM 660 C CA . ASN A 1 82 ? 4.891 9.848 -40.868 1.00 44.41 82 ASN A CA 1
ATOM 661 C C . ASN A 1 82 ? 6.366 9.564 -41.195 1.00 44.41 82 ASN A C 1
ATOM 663 O O . ASN A 1 82 ? 7.248 10.000 -40.467 1.00 44.41 82 ASN A O 1
ATOM 667 N N . ASN A 1 83 ? 6.566 8.939 -42.359 1.00 44.44 83 ASN A N 1
ATOM 668 C CA . ASN A 1 83 ? 7.776 8.914 -43.190 1.00 44.44 83 ASN A CA 1
ATOM 669 C C . ASN A 1 83 ? 8.997 8.130 -42.682 1.00 44.44 83 ASN A C 1
ATOM 671 O O . ASN A 1 83 ? 9.864 8.688 -42.027 1.00 44.44 83 ASN A O 1
ATOM 675 N N . SER A 1 84 ? 9.152 6.893 -43.156 1.00 40.88 84 SER A N 1
ATOM 676 C CA . SER A 1 84 ? 10.167 6.489 -44.154 1.00 40.88 84 SER A CA 1
ATOM 677 C C . SER A 1 84 ? 10.396 4.971 -44.095 1.00 40.88 84 SER A C 1
ATOM 679 O O . SER A 1 84 ? 10.299 4.352 -43.042 1.00 40.88 84 SER A O 1
ATOM 681 N N . GLU A 1 85 ? 10.625 4.355 -45.254 1.00 43.47 85 GLU A N 1
ATOM 682 C CA . GLU A 1 85 ? 10.786 2.903 -45.439 1.00 43.47 85 GLU A CA 1
ATOM 683 C C . GLU A 1 85 ? 12.150 2.346 -44.976 1.00 43.47 85 GLU A C 1
ATOM 685 O O . GLU A 1 85 ? 12.452 1.197 -45.273 1.00 43.47 85 GLU A O 1
ATOM 690 N N . ASP A 1 86 ? 12.942 3.094 -44.200 1.00 45.19 86 ASP A N 1
ATOM 691 C CA . ASP A 1 86 ? 14.295 2.688 -43.774 1.00 45.19 86 ASP A CA 1
ATOM 692 C C . ASP A 1 86 ? 14.565 2.891 -42.267 1.00 45.19 86 ASP A C 1
ATOM 694 O O . ASP A 1 86 ? 15.703 3.109 -41.849 1.00 45.19 86 ASP A O 1
ATOM 698 N N . ASP A 1 87 ? 13.542 2.785 -41.413 1.00 38.62 87 ASP A N 1
ATOM 699 C CA . ASP A 1 87 ? 13.740 2.874 -39.963 1.00 38.62 87 ASP A CA 1
ATOM 700 C C . ASP A 1 87 ? 14.020 1.502 -39.333 1.00 38.62 87 ASP A C 1
ATOM 702 O O . ASP A 1 87 ? 13.211 0.567 -39.354 1.00 38.62 87 ASP A O 1
ATOM 706 N N . VAL A 1 88 ? 15.217 1.395 -38.753 1.00 40.12 88 VAL A N 1
ATOM 707 C CA . VAL A 1 88 ? 15.692 0.282 -37.929 1.00 40.12 88 VAL A CA 1
ATOM 708 C C . VAL A 1 88 ? 14.589 -0.129 -36.951 1.00 40.12 88 VAL A C 1
ATOM 710 O O . VAL A 1 88 ? 14.156 0.669 -36.123 1.00 40.12 88 VAL A O 1
ATOM 713 N N . LYS A 1 89 ? 14.151 -1.393 -37.013 1.00 46.34 89 LYS A N 1
ATOM 714 C CA . LYS A 1 89 ? 13.358 -2.017 -35.946 1.00 46.34 89 LYS A CA 1
ATOM 715 C C . LYS A 1 89 ? 14.181 -1.976 -34.655 1.00 46.34 89 LYS A C 1
ATOM 717 O O . LYS A 1 89 ? 14.932 -2.908 -34.384 1.00 46.34 89 LYS A O 1
ATOM 722 N N . GLU A 1 90 ? 14.072 -0.912 -33.865 1.00 51.41 90 GLU A N 1
ATOM 723 C CA . GLU A 1 90 ? 14.477 -0.964 -32.464 1.00 51.41 90 GLU A CA 1
ATOM 724 C C . GLU A 1 90 ? 13.575 -2.008 -31.793 1.00 51.41 90 GLU A C 1
ATOM 726 O O . GLU A 1 90 ? 12.408 -1.749 -31.492 1.00 51.41 90 GLU A O 1
ATOM 731 N N . GLU A 1 91 ? 14.086 -3.229 -31.614 1.00 56.44 91 GLU A N 1
ATOM 732 C CA . GLU A 1 91 ? 13.433 -4.233 -30.779 1.00 56.44 91 GLU A CA 1
ATOM 733 C C . GLU A 1 91 ? 13.280 -3.637 -29.376 1.00 56.44 91 GLU A C 1
ATOM 735 O O . GLU A 1 91 ? 14.257 -3.380 -28.668 1.00 56.44 91 GLU A O 1
ATOM 740 N N . ASN A 1 92 ? 12.040 -3.329 -28.986 1.00 68.00 92 ASN A N 1
ATOM 741 C CA . ASN A 1 92 ? 11.798 -2.703 -27.699 1.00 68.00 92 ASN A CA 1
ATOM 742 C C . ASN A 1 92 ? 11.850 -3.754 -26.587 1.00 68.00 92 ASN A C 1
ATOM 744 O O . ASN A 1 92 ? 10.912 -4.517 -26.356 1.00 68.00 92 ASN A O 1
ATOM 748 N N . GLU A 1 93 ? 12.957 -3.740 -25.858 1.00 78.12 93 GLU A N 1
ATOM 749 C CA . GLU A 1 93 ? 13.260 -4.659 -24.762 1.00 78.12 93 GLU A CA 1
ATOM 750 C C . GLU A 1 93 ? 12.618 -4.260 -23.417 1.00 78.12 93 GLU A C 1
ATOM 752 O O . GLU A 1 93 ? 13.001 -4.759 -22.355 1.00 78.12 93 GLU A O 1
ATOM 757 N N . SER A 1 94 ? 11.627 -3.361 -23.427 1.00 88.94 94 SER A N 1
ATOM 758 C CA . SER A 1 94 ? 10.897 -2.992 -22.213 1.00 88.94 94 SER A CA 1
ATOM 759 C C . SER A 1 94 ? 10.124 -4.168 -21.623 1.00 88.94 94 SER A C 1
ATOM 761 O O . SER A 1 94 ? 9.593 -5.026 -22.338 1.00 88.94 94 SER A O 1
ATOM 763 N N . LEU A 1 95 ? 9.976 -4.173 -20.297 1.00 91.56 95 LEU A N 1
ATOM 764 C CA . LEU A 1 95 ? 9.172 -5.187 -19.624 1.00 91.56 95 LEU A CA 1
ATOM 765 C C . LEU A 1 95 ? 7.726 -5.173 -20.135 1.00 91.56 95 LEU A C 1
ATOM 767 O O . LEU A 1 95 ? 7.148 -6.233 -20.367 1.00 91.56 95 LEU A O 1
ATOM 771 N N . PHE A 1 96 ? 7.142 -3.990 -20.337 1.00 93.19 96 PHE A N 1
ATOM 772 C CA . PHE A 1 96 ? 5.794 -3.861 -20.885 1.00 93.19 96 PHE A CA 1
ATOM 773 C C . PHE A 1 96 ? 5.642 -4.575 -22.235 1.00 93.19 96 PHE A C 1
ATOM 775 O O . PHE A 1 96 ? 4.661 -5.297 -22.420 1.00 93.19 96 PHE A O 1
ATOM 782 N N . CYS A 1 97 ? 6.612 -4.447 -23.147 1.00 91.06 97 CYS A N 1
ATOM 783 C CA . CYS A 1 97 ? 6.555 -5.138 -24.435 1.00 91.06 97 CYS A CA 1
ATOM 784 C C . CYS A 1 97 ? 6.719 -6.647 -24.320 1.00 91.06 97 CYS A C 1
ATOM 786 O O . CYS A 1 97 ? 5.895 -7.385 -24.864 1.00 91.06 97 CYS A O 1
ATOM 788 N N . LYS A 1 98 ? 7.672 -7.116 -23.510 1.00 91.62 98 LYS A N 1
ATOM 789 C CA . LYS A 1 98 ? 7.822 -8.555 -23.237 1.00 91.62 98 LYS A CA 1
ATOM 790 C C . LYS A 1 98 ? 6.561 -9.165 -22.611 1.00 91.62 98 LYS A C 1
ATOM 792 O O . LYS A 1 98 ? 6.235 -10.324 -22.859 1.00 91.62 98 LYS A O 1
ATOM 797 N N . LEU A 1 99 ? 5.824 -8.394 -21.809 1.00 93.94 99 LEU A N 1
ATOM 798 C CA . LEU A 1 99 ? 4.524 -8.802 -21.269 1.00 93.94 99 LEU A CA 1
ATOM 799 C C . LEU A 1 99 ? 3.410 -8.746 -22.330 1.00 93.94 99 LEU A C 1
ATOM 801 O O . LEU A 1 99 ? 2.518 -9.595 -22.324 1.00 93.94 99 LEU A O 1
ATOM 805 N N . CYS A 1 100 ? 3.442 -7.775 -23.244 1.00 93.69 100 CYS A N 1
ATOM 806 C CA . CYS A 1 100 ? 2.453 -7.641 -24.315 1.00 93.69 100 CYS A CA 1
ATOM 807 C C . CYS A 1 100 ? 2.453 -8.847 -25.258 1.00 93.69 100 CYS A C 1
ATOM 809 O O . CYS A 1 100 ? 1.384 -9.370 -25.579 1.00 93.69 100 CYS A O 1
ATOM 811 N N . GLU A 1 101 ? 3.642 -9.302 -25.647 1.00 91.00 101 GLU A N 1
ATOM 812 C CA . GLU A 1 101 ? 3.854 -10.409 -26.587 1.00 91.00 101 GLU A CA 1
ATOM 813 C C . GLU A 1 101 ? 3.455 -11.773 -26.005 1.00 91.00 101 GLU A C 1
ATOM 815 O O . GLU A 1 101 ? 3.307 -12.753 -26.736 1.00 91.00 101 GLU A O 1
ATOM 820 N N . ASN A 1 102 ? 3.227 -11.863 -24.689 1.00 91.56 102 ASN A N 1
ATOM 821 C CA . ASN A 1 102 ? 2.794 -13.106 -24.074 1.00 91.56 102 ASN A CA 1
ATOM 822 C C . ASN A 1 102 ? 1.283 -13.358 -24.297 1.00 91.56 102 ASN A C 1
ATOM 824 O O . ASN A 1 102 ? 0.445 -12.536 -23.887 1.00 91.56 102 ASN A O 1
ATOM 828 N N . PRO A 1 103 ? 0.898 -14.522 -24.857 1.00 91.38 103 PRO A N 1
ATOM 829 C CA . PRO A 1 103 ? -0.499 -14.826 -25.168 1.00 91.38 103 PRO A CA 1
ATOM 830 C C . PRO A 1 103 ? -1.373 -15.031 -23.922 1.00 91.38 103 PRO A C 1
ATOM 832 O O . PRO A 1 103 ? -2.573 -14.796 -23.988 1.00 91.38 103 PRO A O 1
ATOM 835 N N . HIS A 1 104 ? -0.792 -15.409 -22.779 1.00 93.44 104 HIS A N 1
ATOM 836 C CA . HIS A 1 104 ? -1.527 -15.685 -21.534 1.00 93.44 104 HIS A CA 1
ATOM 837 C C . HIS A 1 104 ? -1.742 -14.455 -20.647 1.00 93.44 104 HIS A C 1
ATOM 839 O O . HIS A 1 104 ? -2.339 -14.557 -19.574 1.00 93.44 104 HIS A O 1
ATOM 845 N N . ILE A 1 105 ? -1.190 -13.307 -21.034 1.00 94.81 105 ILE A N 1
ATOM 846 C CA . ILE A 1 105 ? -1.420 -12.049 -20.330 1.00 94.81 105 ILE A CA 1
ATOM 847 C C . ILE A 1 105 ? -2.737 -11.446 -20.819 1.00 94.81 105 ILE A C 1
ATOM 849 O O . ILE A 1 105 ? -3.090 -11.548 -21.984 1.00 94.81 105 ILE A O 1
ATOM 853 N N . GLU A 1 106 ? -3.476 -10.773 -19.961 1.00 94.62 106 GLU A N 1
ATOM 854 C CA . GLU A 1 106 ? -4.736 -10.117 -20.304 1.00 94.62 106 GLU A CA 1
ATOM 855 C C . GLU A 1 106 ? -4.777 -8.730 -19.666 1.00 94.62 106 GLU A C 1
ATOM 857 O O . GLU A 1 106 ? -4.102 -8.483 -18.670 1.00 94.62 106 GLU A O 1
ATOM 862 N N . ASN A 1 107 ? -5.587 -7.816 -20.210 1.00 94.31 107 ASN A N 1
ATOM 863 C CA . ASN A 1 107 ? -5.827 -6.489 -19.620 1.00 94.31 107 ASN A CA 1
ATOM 864 C C . ASN A 1 107 ? -4.549 -5.703 -19.250 1.00 94.31 107 ASN A C 1
ATOM 866 O O . ASN A 1 107 ? -4.535 -4.978 -18.253 1.00 94.31 107 ASN A O 1
ATOM 870 N N . LEU A 1 108 ? -3.481 -5.864 -20.038 1.00 95.94 108 LEU A N 1
ATOM 871 C CA . LEU A 1 108 ? -2.199 -5.200 -19.821 1.00 95.94 108 LEU A CA 1
ATOM 872 C C . LEU A 1 108 ? -2.338 -3.688 -20.031 1.00 95.94 108 LEU A C 1
ATOM 874 O O . LEU A 1 108 ? -2.778 -3.247 -21.093 1.00 95.94 108 LEU A O 1
ATOM 878 N N . ARG A 1 109 ? -1.943 -2.891 -19.036 1.00 94.81 109 ARG A N 1
ATOM 879 C CA . ARG A 1 109 ? -1.984 -1.424 -19.104 1.00 94.81 109 ARG A CA 1
ATOM 880 C C . ARG A 1 109 ? -0.941 -0.761 -18.211 1.00 94.81 109 ARG A C 1
ATOM 882 O O . ARG A 1 109 ? -0.579 -1.290 -17.161 1.00 94.81 109 ARG A O 1
ATOM 889 N N . LYS A 1 110 ? -0.517 0.434 -18.616 1.00 93.06 110 LYS A N 1
ATOM 890 C CA . LYS A 1 110 ? 0.367 1.322 -17.850 1.00 93.06 110 LYS A CA 1
ATOM 891 C C . LYS A 1 110 ? -0.481 2.259 -16.990 1.00 93.06 110 LYS A C 1
ATOM 893 O O . LYS A 1 110 ? -1.511 2.750 -17.450 1.00 93.06 110 LYS A O 1
ATOM 898 N N . ILE A 1 111 ? -0.067 2.510 -15.752 1.00 90.81 111 ILE A N 1
ATOM 899 C CA . ILE A 1 111 ? -0.722 3.461 -14.848 1.00 90.81 111 ILE A CA 1
ATOM 900 C C . ILE A 1 111 ? 0.346 4.417 -14.319 1.00 90.81 111 ILE A C 1
ATOM 902 O O . ILE A 1 111 ? 1.225 4.033 -13.548 1.00 90.81 111 ILE A O 1
ATOM 906 N N . TYR A 1 112 ? 0.236 5.679 -14.726 1.00 85.00 112 TYR A N 1
ATOM 907 C CA . TYR A 1 112 ? 1.147 6.767 -14.370 1.00 85.00 112 TYR A CA 1
ATOM 908 C C . TYR A 1 112 ? 0.646 7.480 -13.104 1.00 85.00 112 TYR A C 1
ATOM 910 O O . TYR A 1 112 ? 0.157 8.605 -13.153 1.00 85.00 112 TYR A O 1
ATOM 918 N N . GLY A 1 113 ? 0.674 6.773 -11.972 1.00 83.19 113 GLY A N 1
ATOM 919 C CA . GLY A 1 113 ? 0.298 7.313 -10.661 1.00 83.19 113 GLY A CA 1
ATOM 920 C C . GLY A 1 113 ? 1.496 7.816 -9.851 1.00 83.19 113 GLY A C 1
ATOM 921 O O . GLY A 1 113 ? 2.619 7.890 -10.346 1.00 83.19 113 GLY A O 1
ATOM 922 N N . ARG A 1 114 ? 1.267 8.096 -8.558 1.00 83.19 114 ARG A N 1
ATOM 923 C CA . ARG A 1 114 ? 2.337 8.393 -7.581 1.00 83.19 114 ARG A CA 1
ATOM 924 C C . ARG A 1 114 ? 3.379 7.271 -7.516 1.00 83.19 114 ARG A C 1
ATOM 926 O O . ARG A 1 114 ? 4.567 7.539 -7.388 1.00 83.19 114 ARG A O 1
ATOM 933 N N . VAL A 1 115 ? 2.911 6.029 -7.605 1.00 89.25 115 VAL A N 1
ATOM 934 C CA . VAL A 1 115 ? 3.730 4.851 -7.882 1.00 89.25 115 VAL A CA 1
ATOM 935 C C . VAL A 1 115 ? 3.354 4.393 -9.284 1.00 89.25 115 VAL A C 1
ATOM 937 O O . VAL A 1 115 ? 2.205 3.991 -9.484 1.00 89.25 115 VAL A O 1
ATOM 940 N N . PRO A 1 116 ? 4.257 4.491 -10.269 1.00 89.44 116 PRO A N 1
ATOM 941 C CA . PRO A 1 116 ? 3.956 3.995 -11.597 1.00 89.44 116 PRO A CA 1
ATOM 942 C C . PRO A 1 116 ? 3.895 2.463 -11.584 1.00 89.44 116 PRO A C 1
ATOM 944 O O . PRO A 1 116 ? 4.788 1.806 -11.042 1.00 89.44 116 PRO A O 1
ATOM 947 N N . ILE A 1 117 ? 2.838 1.900 -12.173 1.00 93.81 117 ILE A N 1
ATOM 948 C CA . ILE A 1 117 ? 2.595 0.452 -12.178 1.00 93.81 117 ILE A CA 1
ATOM 949 C C . ILE A 1 117 ? 2.207 -0.065 -13.565 1.00 93.81 117 ILE A C 1
ATOM 951 O O . ILE A 1 117 ? 1.515 0.610 -14.331 1.00 93.81 117 ILE A O 1
ATOM 955 N N . ILE A 1 118 ? 2.620 -1.293 -13.874 1.00 95.62 118 ILE A N 1
ATOM 956 C CA . ILE A 1 118 ? 2.040 -2.112 -14.939 1.00 95.62 118 ILE A CA 1
ATOM 957 C C . ILE A 1 118 ? 0.983 -2.992 -14.289 1.00 95.62 118 ILE A C 1
ATOM 959 O O . ILE A 1 118 ? 1.298 -3.822 -13.435 1.00 95.62 118 ILE A O 1
ATOM 963 N N . ARG A 1 119 ? -0.267 -2.826 -14.715 1.00 96.69 119 ARG A N 1
ATOM 964 C CA . ARG A 1 119 ? -1.362 -3.699 -14.301 1.00 96.69 119 ARG A CA 1
ATOM 965 C C . ARG A 1 119 ? -1.671 -4.694 -15.402 1.00 96.69 119 ARG A C 1
ATOM 967 O O . ARG A 1 119 ? -1.766 -4.316 -16.569 1.00 96.69 119 ARG A O 1
ATOM 974 N N . LEU A 1 120 ? -1.861 -5.950 -15.024 1.00 96.38 120 LEU A N 1
ATOM 975 C CA . LEU A 1 120 ? -2.222 -7.023 -15.944 1.00 96.38 120 LEU A CA 1
ATOM 976 C C . LEU A 1 120 ? -3.041 -8.105 -15.244 1.00 96.38 120 LEU A C 1
ATOM 978 O O . LEU A 1 120 ? -3.146 -8.133 -14.019 1.00 96.38 120 LEU A O 1
ATOM 982 N N . LYS A 1 121 ? -3.598 -9.024 -16.026 1.00 95.69 121 LYS A N 1
ATOM 983 C CA . LYS A 1 121 ? -4.104 -10.310 -15.556 1.00 95.69 121 LYS A CA 1
ATOM 984 C C . LYS A 1 121 ? -3.262 -11.442 -16.130 1.00 95.69 121 LYS A C 1
ATOM 986 O O . LYS A 1 121 ? -2.870 -11.398 -17.293 1.00 95.69 121 LYS A O 1
ATOM 991 N N . TYR A 1 122 ? -2.980 -12.447 -15.314 1.00 94.06 122 TYR A N 1
ATOM 99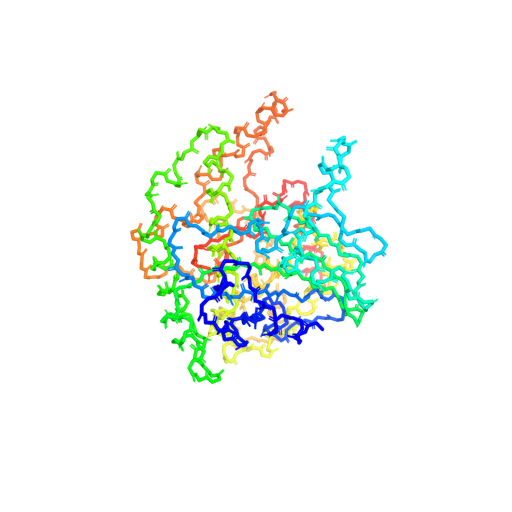2 C CA . TYR A 1 122 ? -2.273 -13.655 -15.725 1.00 94.06 122 TYR A CA 1
ATOM 993 C C . TYR A 1 122 ? -2.821 -14.839 -14.933 1.00 94.06 122 TYR A C 1
ATOM 995 O O . TYR A 1 122 ? -2.918 -14.767 -13.708 1.00 94.06 122 TYR A O 1
ATOM 1003 N N . ALA A 1 123 ? -3.202 -15.911 -15.631 1.00 91.69 123 ALA A N 1
ATOM 1004 C CA . ALA A 1 123 ? -3.814 -17.100 -15.026 1.00 91.69 123 ALA A CA 1
ATOM 1005 C C . ALA A 1 123 ? -5.017 -16.776 -14.105 1.00 91.69 123 ALA A C 1
ATOM 1007 O O . ALA A 1 123 ? -5.168 -17.357 -13.036 1.00 91.69 123 ALA A O 1
ATOM 1008 N N . GLY A 1 124 ? -5.852 -15.804 -14.496 1.00 90.56 124 GLY A N 1
ATOM 1009 C CA . GLY A 1 124 ? -7.034 -15.375 -13.734 1.00 90.56 124 GLY A CA 1
ATOM 1010 C C . GLY A 1 124 ? -6.765 -14.398 -12.579 1.00 90.56 124 GLY A C 1
ATOM 1011 O O . GLY A 1 124 ? -7.709 -13.785 -12.083 1.00 90.56 124 GLY A O 1
ATOM 1012 N N . PHE A 1 125 ? -5.506 -14.178 -12.191 1.00 92.56 125 PHE A N 1
ATOM 1013 C CA . PHE A 1 125 ? -5.140 -13.249 -11.119 1.00 92.56 125 PHE A CA 1
ATOM 1014 C C . PHE A 1 125 ? -4.765 -11.876 -11.670 1.00 92.56 125 PHE A C 1
ATOM 1016 O O . PHE A 1 125 ? -4.094 -11.777 -12.698 1.00 92.56 125 PHE A O 1
ATOM 1023 N N . GLN A 1 126 ? -5.177 -10.813 -10.976 1.00 95.25 126 GLN A N 1
ATOM 1024 C CA . GLN A 1 126 ? -4.725 -9.454 -11.265 1.00 95.25 126 GLN A CA 1
ATOM 1025 C C . GLN A 1 126 ? -3.367 -9.213 -10.603 1.00 95.25 126 GLN A C 1
ATOM 1027 O O . GLN A 1 126 ? -3.196 -9.519 -9.426 1.00 95.25 126 GLN A O 1
ATOM 1032 N N . PHE A 1 127 ? -2.430 -8.641 -11.352 1.00 95.81 127 PHE A N 1
ATOM 1033 C CA . PHE A 1 127 ? -1.112 -8.247 -10.875 1.00 95.81 127 PHE A CA 1
ATOM 1034 C C . PHE A 1 127 ? -0.924 -6.747 -11.029 1.00 95.81 127 PHE A C 1
ATOM 1036 O O . PHE A 1 127 ? -1.154 -6.201 -12.112 1.00 95.81 127 PHE A O 1
ATOM 1043 N N . ASP A 1 128 ? -0.430 -6.134 -9.962 1.00 95.75 128 ASP A N 1
ATOM 1044 C CA . ASP A 1 128 ? 0.004 -4.747 -9.919 1.00 95.75 128 ASP A CA 1
ATOM 1045 C C . ASP A 1 128 ? 1.521 -4.752 -9.705 1.00 95.75 128 ASP A C 1
ATOM 1047 O O . ASP A 1 128 ? 2.039 -4.985 -8.609 1.00 95.75 128 ASP A O 1
ATOM 1051 N N . LEU A 1 129 ? 2.248 -4.566 -10.806 1.00 95.50 129 LEU A N 1
ATOM 1052 C CA . LEU A 1 129 ? 3.702 -4.582 -10.827 1.00 95.50 129 LEU A CA 1
ATOM 1053 C C . LEU A 1 129 ? 4.196 -3.148 -10.737 1.00 95.50 129 LEU A C 1
ATOM 1055 O O . LEU A 1 129 ? 3.892 -2.331 -11.599 1.00 95.50 129 LEU A O 1
ATOM 1059 N N . SER A 1 130 ? 4.979 -2.851 -9.715 1.00 94.50 130 SER A N 1
ATOM 1060 C CA . SER A 1 130 ? 5.781 -1.633 -9.613 1.00 94.50 130 SER A CA 1
ATOM 1061 C C . SER A 1 130 ? 7.249 -1.963 -9.875 1.00 94.50 130 SER A C 1
ATOM 1063 O O . SER A 1 130 ? 7.623 -3.133 -10.000 1.00 94.50 130 SER A O 1
ATOM 1065 N N . PHE A 1 131 ? 8.101 -0.947 -9.951 1.00 90.88 131 PHE A N 1
ATOM 1066 C CA . PHE A 1 131 ? 9.515 -1.151 -10.230 1.00 90.88 131 PHE A CA 1
ATOM 1067 C C . PHE A 1 131 ? 10.400 -0.192 -9.441 1.00 90.88 131 PHE A C 1
ATOM 1069 O O . PHE A 1 131 ? 10.047 0.968 -9.228 1.00 90.88 131 PHE A O 1
ATOM 1076 N N . ALA A 1 132 ? 11.566 -0.688 -9.032 1.00 89.88 132 ALA A N 1
ATOM 1077 C CA . ALA A 1 132 ? 12.601 0.101 -8.385 1.00 89.88 132 ALA A CA 1
ATOM 1078 C C . ALA A 1 132 ? 13.995 -0.390 -8.790 1.00 89.88 132 ALA A C 1
ATOM 1080 O O . ALA A 1 132 ? 14.252 -1.590 -8.895 1.00 89.88 132 ALA A O 1
ATOM 1081 N N . THR A 1 133 ? 14.918 0.552 -8.974 1.00 85.75 133 THR A N 1
ATOM 1082 C CA . THR A 1 133 ? 16.330 0.229 -9.203 1.00 85.75 133 THR A CA 1
ATOM 1083 C C . THR A 1 133 ? 17.137 0.416 -7.934 1.00 85.75 133 THR A C 1
ATOM 1085 O O . THR A 1 133 ? 17.049 1.480 -7.322 1.00 85.75 133 THR A O 1
ATOM 1088 N N . LEU A 1 134 ? 17.976 -0.549 -7.583 1.00 83.19 134 LEU A N 1
ATOM 1089 C CA . LEU A 1 134 ? 18.870 -0.476 -6.425 1.00 83.19 134 LEU A CA 1
ATOM 1090 C C . LEU A 1 134 ? 20.312 -0.740 -6.856 1.00 83.19 134 LEU A C 1
ATOM 1092 O O . LEU A 1 134 ? 20.562 -1.228 -7.953 1.00 83.19 134 LEU A O 1
ATOM 1096 N N . GLU A 1 135 ? 21.279 -0.394 -6.014 1.00 78.94 135 GLU A N 1
ATOM 1097 C CA . GLU A 1 135 ? 22.676 -0.755 -6.275 1.00 78.94 135 GLU A CA 1
ATOM 1098 C C . GLU A 1 135 ? 22.842 -2.271 -6.279 1.00 78.94 135 GLU A C 1
ATOM 1100 O O . GLU A 1 135 ? 22.187 -2.979 -5.512 1.00 78.94 135 GLU A O 1
ATOM 1105 N N . GLU A 1 136 ? 23.728 -2.768 -7.138 1.00 79.44 136 GLU A N 1
ATOM 1106 C CA . GLU A 1 136 ? 23.958 -4.205 -7.277 1.00 79.44 136 GLU A CA 1
ATOM 1107 C C . GLU A 1 136 ? 24.408 -4.839 -5.955 1.00 79.44 136 GLU A C 1
ATOM 1109 O O . GLU A 1 136 ? 23.880 -5.876 -5.562 1.00 79.44 136 GLU A O 1
ATOM 1114 N N . GLU A 1 137 ? 25.288 -4.171 -5.205 1.00 78.38 137 GLU A N 1
ATOM 1115 C CA . GLU A 1 137 ? 25.709 -4.611 -3.871 1.00 78.38 137 GLU A CA 1
ATOM 1116 C C . GLU A 1 137 ? 24.521 -4.735 -2.901 1.00 78.38 137 GLU A C 1
ATOM 1118 O O . GLU A 1 137 ? 24.401 -5.728 -2.181 1.00 78.38 137 GLU A O 1
ATOM 1123 N N . LEU A 1 138 ? 23.598 -3.766 -2.920 1.00 78.62 138 LEU A N 1
ATOM 1124 C CA . LEU A 1 138 ? 22.408 -3.777 -2.067 1.00 78.62 138 LEU A CA 1
ATOM 1125 C C . LEU A 1 138 ? 21.446 -4.893 -2.453 1.00 78.62 138 LEU A C 1
ATOM 1127 O O . LEU A 1 138 ? 20.909 -5.557 -1.573 1.00 78.62 138 LEU A O 1
ATOM 1131 N N . LEU A 1 139 ? 21.244 -5.146 -3.744 1.00 80.19 139 LEU A N 1
ATOM 1132 C CA . LEU A 1 139 ? 20.422 -6.273 -4.184 1.00 80.19 139 LEU A CA 1
ATOM 1133 C C . LEU A 1 139 ? 21.065 -7.607 -3.842 1.00 80.19 139 LEU A C 1
ATOM 1135 O O . LEU A 1 139 ? 20.381 -8.517 -3.381 1.00 80.19 139 LEU A O 1
ATOM 1139 N N . ASN A 1 140 ? 22.374 -7.730 -4.019 1.00 80.31 140 ASN A N 1
ATOM 1140 C CA . ASN A 1 140 ? 23.086 -8.936 -3.627 1.00 80.31 140 ASN A CA 1
ATOM 1141 C C . ASN A 1 140 ? 22.956 -9.170 -2.121 1.00 80.31 140 ASN A C 1
ATOM 1143 O O . ASN A 1 140 ? 22.713 -10.298 -1.715 1.00 80.31 140 ASN A O 1
ATOM 1147 N N . LYS A 1 141 ? 22.998 -8.111 -1.304 1.00 80.00 141 LYS A N 1
ATOM 1148 C CA . LYS A 1 141 ? 22.732 -8.180 0.139 1.00 80.00 141 LYS A CA 1
ATOM 1149 C C . LYS A 1 141 ? 21.279 -8.555 0.463 1.00 80.00 141 LYS A C 1
ATOM 1151 O O . LYS A 1 141 ? 21.060 -9.407 1.316 1.00 80.00 141 LYS A O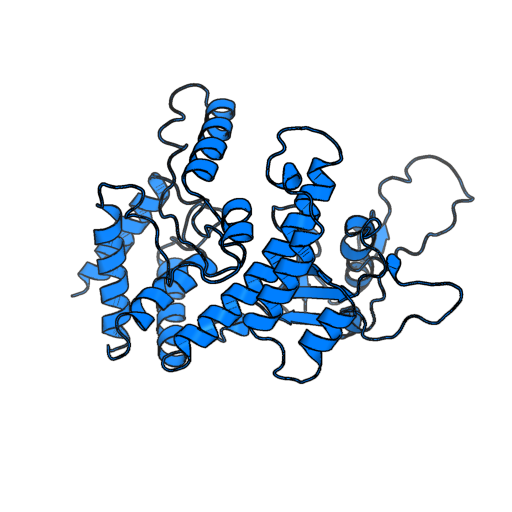 1
ATOM 1156 N N . LEU A 1 142 ? 20.298 -7.961 -0.222 1.00 80.56 142 LEU A N 1
ATOM 1157 C CA . LEU A 1 142 ? 18.861 -8.203 -0.004 1.00 80.56 142 LEU A CA 1
ATOM 1158 C C . LEU A 1 142 ? 18.417 -9.620 -0.370 1.00 80.56 142 LEU A C 1
ATOM 1160 O O . LEU A 1 142 ? 17.384 -10.076 0.120 1.00 80.56 142 LEU A O 1
ATOM 1164 N N . PHE A 1 143 ? 19.179 -10.308 -1.216 1.00 75.62 143 PHE A N 1
ATOM 1165 C CA . PHE A 1 143 ? 18.837 -11.621 -1.761 1.00 75.62 143 PHE A CA 1
ATOM 1166 C C . PHE A 1 143 ? 19.989 -12.629 -1.655 1.00 75.62 143 PHE A C 1
ATOM 1168 O O . PHE A 1 143 ? 20.082 -13.531 -2.490 1.00 75.62 143 PHE A O 1
ATOM 1175 N N . LYS A 1 144 ? 20.895 -12.440 -0.691 1.00 71.88 144 LYS A N 1
ATOM 1176 C CA . LYS A 1 144 ? 22.021 -13.352 -0.466 1.00 71.88 144 LYS A CA 1
ATOM 1177 C C . LYS A 1 144 ? 21.531 -14.713 0.035 1.00 71.88 144 LYS A C 1
ATOM 1179 O O . LYS A 1 144 ? 22.052 -15.729 -0.403 1.00 71.88 144 LYS A O 1
ATOM 1184 N N . ASP A 1 145 ? 20.495 -14.697 0.875 1.00 66.56 145 ASP A N 1
ATOM 1185 C CA . ASP A 1 145 ? 19.878 -15.870 1.494 1.00 66.56 145 ASP A CA 1
ATOM 1186 C C . ASP A 1 145 ? 18.347 -15.793 1.336 1.00 66.56 145 ASP A C 1
ATOM 1188 O O . ASP A 1 145 ? 17.782 -14.704 1.244 1.00 66.56 145 ASP A O 1
ATOM 1192 N N . GLU A 1 146 ? 17.631 -16.923 1.345 1.00 54.41 146 GLU A N 1
ATOM 1193 C CA . GLU A 1 146 ? 16.160 -16.935 1.177 1.00 54.41 146 GLU A CA 1
ATOM 1194 C C . GLU A 1 146 ? 15.407 -16.098 2.242 1.00 54.41 146 GLU A C 1
ATOM 1196 O O . GLU A 1 146 ? 14.294 -15.639 1.990 1.00 54.41 146 GLU A O 1
ATOM 1201 N N . ASN A 1 147 ? 16.050 -15.806 3.382 1.00 55.97 147 ASN A N 1
ATOM 1202 C CA . ASN A 1 147 ? 15.517 -14.998 4.488 1.00 55.97 147 ASN A CA 1
ATOM 1203 C C . ASN A 1 147 ? 16.127 -13.581 4.609 1.00 55.97 147 ASN A C 1
ATOM 1205 O O . ASN A 1 147 ? 15.881 -12.894 5.602 1.00 55.97 147 ASN A O 1
ATOM 1209 N N . SER A 1 148 ? 16.924 -13.105 3.643 1.00 68.88 148 SER A N 1
ATOM 1210 C CA . SER A 1 148 ? 17.662 -11.834 3.796 1.00 68.88 148 SER A CA 1
ATOM 1211 C C . SER A 1 148 ? 16.816 -10.565 3.628 1.00 68.88 148 SER A C 1
ATOM 1213 O O . SER A 1 148 ? 17.269 -9.472 3.963 1.00 68.88 148 SER A O 1
ATOM 1215 N N . LEU A 1 149 ? 15.579 -10.668 3.138 1.00 86.62 149 LEU A N 1
ATOM 1216 C CA . LEU A 1 149 ? 14.715 -9.504 2.953 1.00 86.62 149 LEU A CA 1
ATOM 1217 C C . LEU A 1 149 ? 13.954 -9.158 4.248 1.00 86.62 149 LEU A C 1
ATOM 1219 O O . LEU A 1 149 ? 12.877 -9.695 4.501 1.00 86.62 149 LEU A O 1
ATOM 1223 N N . ASN A 1 150 ? 14.500 -8.222 5.029 1.00 89.94 150 ASN A N 1
ATOM 1224 C CA . ASN A 1 150 ? 13.940 -7.711 6.292 1.00 89.94 150 ASN A CA 1
ATOM 1225 C C . ASN A 1 150 ? 13.806 -6.172 6.292 1.00 89.94 150 ASN A C 1
ATOM 1227 O O . ASN A 1 150 ? 14.289 -5.495 5.378 1.00 89.94 150 ASN A O 1
ATOM 1231 N N . VAL A 1 151 ? 13.160 -5.614 7.327 1.00 93.00 151 VAL A N 1
ATOM 1232 C CA . VAL A 1 151 ? 12.933 -4.161 7.456 1.00 93.00 151 VAL A CA 1
ATOM 1233 C C . VAL A 1 151 ? 14.247 -3.382 7.472 1.00 93.00 151 VAL A C 1
ATOM 1235 O O . VAL A 1 151 ? 14.380 -2.411 6.735 1.00 9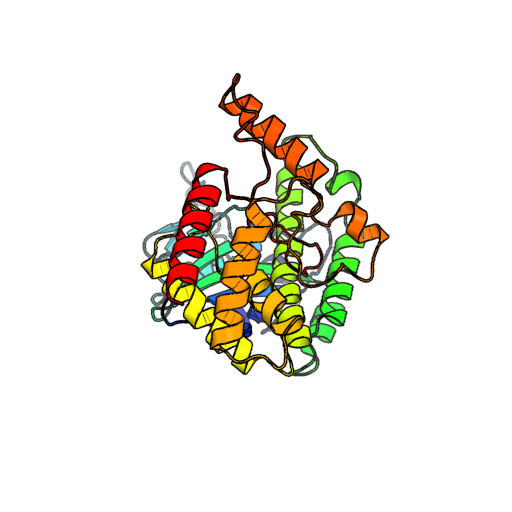3.00 151 VAL A O 1
ATOM 1238 N N . LYS A 1 152 ? 15.251 -3.840 8.230 1.00 91.06 152 LYS A N 1
ATOM 1239 C CA . LYS A 1 152 ? 16.545 -3.151 8.360 1.00 91.06 152 LYS A CA 1
ATOM 1240 C C . LYS A 1 152 ? 17.275 -3.014 7.022 1.00 91.06 152 LYS A C 1
ATOM 1242 O O . LYS A 1 152 ? 17.818 -1.955 6.721 1.00 91.06 152 LYS A O 1
ATOM 1247 N N . ASN A 1 153 ? 17.311 -4.075 6.215 1.00 89.50 153 ASN A N 1
ATOM 1248 C CA . ASN A 1 153 ? 17.987 -4.032 4.919 1.00 89.50 153 ASN A CA 1
ATOM 1249 C C . ASN A 1 153 ? 17.226 -3.185 3.894 1.00 89.50 153 ASN A C 1
ATOM 1251 O O . ASN A 1 153 ? 17.867 -2.535 3.070 1.00 89.50 153 ASN A O 1
ATOM 1255 N N . LEU A 1 154 ? 15.890 -3.147 3.956 1.00 91.56 154 LEU A N 1
ATOM 1256 C CA . LEU A 1 154 ? 15.110 -2.220 3.135 1.00 91.56 154 LEU A CA 1
ATOM 1257 C C . LEU A 1 154 ? 15.292 -0.768 3.571 1.00 91.56 154 LEU A C 1
ATOM 1259 O O . LEU A 1 154 ? 15.460 0.077 2.699 1.00 91.56 154 LEU A O 1
ATOM 1263 N N . ASP A 1 155 ? 15.305 -0.481 4.873 1.00 92.94 155 ASP A N 1
ATOM 1264 C CA . ASP A 1 155 ? 15.513 0.878 5.378 1.00 92.94 155 ASP A CA 1
ATOM 1265 C C . ASP A 1 155 ? 16.899 1.407 4.952 1.00 92.94 155 ASP A C 1
ATOM 1267 O O . ASP A 1 155 ? 16.994 2.517 4.431 1.00 92.94 155 ASP A O 1
ATOM 1271 N N . GLU A 1 156 ? 17.956 0.584 5.029 1.00 90.88 156 GLU A N 1
ATOM 1272 C CA . GLU A 1 156 ? 19.286 0.930 4.495 1.00 90.88 156 GLU A CA 1
ATOM 1273 C C . GLU A 1 156 ? 19.260 1.172 2.976 1.00 90.88 156 GLU A C 1
ATOM 1275 O O . GLU A 1 156 ? 19.884 2.113 2.480 1.00 90.88 156 GLU A O 1
ATOM 1280 N N . ALA A 1 157 ? 18.549 0.328 2.221 1.00 89.12 157 ALA A N 1
ATOM 1281 C CA . ALA A 1 157 ? 18.455 0.466 0.771 1.00 89.12 157 ALA A CA 1
ATOM 1282 C C . ALA A 1 157 ? 17.697 1.737 0.360 1.00 89.12 157 ALA A C 1
ATOM 1284 O O . ALA A 1 157 ? 18.108 2.419 -0.581 1.00 89.12 157 ALA A O 1
ATOM 1285 N N . ILE A 1 158 ? 16.617 2.066 1.072 1.00 91.06 158 ILE A N 1
ATOM 1286 C CA . ILE A 1 158 ? 15.839 3.290 0.876 1.00 91.06 158 ILE A CA 1
ATOM 1287 C C . ILE A 1 158 ? 16.683 4.513 1.236 1.00 91.06 158 ILE A C 1
ATOM 1289 O O . ILE A 1 158 ? 16.703 5.462 0.453 1.00 91.06 158 ILE A O 1
ATOM 1293 N N . GLU A 1 159 ? 17.422 4.484 2.350 1.00 91.12 159 GLU A N 1
ATOM 1294 C CA . GLU A 1 159 ? 18.270 5.611 2.746 1.00 91.12 159 GLU A CA 1
ATOM 1295 C C . GLU A 1 159 ? 19.368 5.872 1.716 1.00 91.12 159 GLU A C 1
ATOM 1297 O O . GLU A 1 159 ? 19.471 6.984 1.208 1.00 91.12 159 GLU A O 1
ATOM 1302 N N . LYS A 1 160 ? 20.124 4.846 1.308 1.00 88.06 160 LYS A N 1
ATOM 1303 C CA . LYS A 1 160 ? 21.160 4.993 0.270 1.00 88.06 160 LYS A CA 1
ATOM 1304 C C . LYS A 1 160 ? 20.585 5.484 -1.058 1.00 88.06 160 LYS A C 1
ATOM 1306 O O . LYS A 1 160 ? 21.217 6.262 -1.776 1.00 88.06 160 LYS A O 1
ATOM 1311 N N . PHE A 1 161 ? 19.373 5.046 -1.404 1.00 85.12 161 PHE A N 1
ATOM 1312 C CA . PHE A 1 161 ? 18.677 5.542 -2.588 1.00 85.12 161 PHE A CA 1
ATOM 1313 C C . PHE A 1 161 ? 18.293 7.025 -2.442 1.00 85.12 161 PHE A C 1
ATOM 1315 O O . PHE A 1 161 ? 18.387 7.778 -3.415 1.00 85.12 161 PHE A O 1
ATOM 1322 N N . ARG A 1 162 ? 17.900 7.447 -1.234 1.00 82.88 162 ARG A N 1
ATOM 1323 C CA . ARG A 1 162 ? 17.494 8.814 -0.885 1.00 82.88 162 ARG A CA 1
ATOM 1324 C C . ARG A 1 162 ? 18.670 9.781 -0.742 1.00 82.88 162 ARG A C 1
ATOM 1326 O O . ARG A 1 162 ? 18.544 10.891 -1.236 1.00 82.88 162 ARG A O 1
ATOM 1333 N N . GLU A 1 163 ? 19.803 9.394 -0.157 1.00 83.62 163 GLU A N 1
ATOM 1334 C CA . GLU A 1 163 ? 21.008 10.243 -0.006 1.00 83.62 163 GLU A CA 1
ATOM 1335 C C . GLU A 1 163 ? 21.507 10.803 -1.340 1.00 83.62 163 GLU A C 1
ATOM 1337 O O . GLU A 1 163 ? 22.045 11.904 -1.429 1.00 83.62 163 GLU A O 1
ATOM 1342 N N . LYS A 1 164 ? 21.298 10.044 -2.413 1.00 77.38 164 LYS A N 1
ATOM 1343 C CA . LYS A 1 164 ? 21.680 10.454 -3.761 1.00 77.38 164 LYS A CA 1
ATOM 1344 C C . LYS A 1 164 ? 20.652 11.393 -4.408 1.00 77.38 164 LYS A C 1
ATOM 1346 O O . LYS A 1 164 ? 20.876 11.880 -5.520 1.00 77.38 164 LYS A O 1
ATOM 1351 N N . MET A 1 165 ? 19.506 11.639 -3.768 1.00 74.44 165 MET A N 1
ATOM 1352 C CA . MET A 1 165 ? 18.517 12.633 -4.186 1.00 74.44 165 MET A CA 1
ATOM 1353 C C . MET A 1 165 ? 18.767 13.966 -3.475 1.00 74.44 165 MET A C 1
ATOM 1355 O O . MET A 1 165 ? 18.757 14.009 -2.249 1.00 74.44 165 MET A O 1
ATOM 1359 N N . PRO A 1 166 ? 18.929 15.077 -4.210 1.00 66.94 166 PRO A N 1
ATOM 1360 C CA . PRO A 1 166 ? 19.000 16.403 -3.606 1.00 66.94 166 PRO A CA 1
ATOM 1361 C C . PRO A 1 166 ? 17.735 16.734 -2.805 1.00 66.94 166 PRO A C 1
ATOM 1363 O O . PRO A 1 166 ? 16.628 16.506 -3.284 1.00 66.94 166 PRO A O 1
ATOM 1366 N N . ASP A 1 167 ? 17.865 17.365 -1.637 1.00 64.44 167 ASP A N 1
ATOM 1367 C CA . ASP A 1 167 ? 16.709 17.733 -0.796 1.00 64.44 167 ASP A CA 1
ATOM 1368 C C . ASP A 1 167 ? 15.724 18.695 -1.482 1.00 64.44 167 ASP A C 1
ATOM 1370 O O . ASP A 1 167 ? 14.536 18.733 -1.155 1.00 64.44 167 ASP A O 1
ATOM 1374 N N . THR A 1 168 ? 16.191 19.447 -2.482 1.00 58.84 168 THR A N 1
ATOM 1375 C CA . THR A 1 168 ? 15.348 20.282 -3.350 1.00 58.84 168 THR A CA 1
ATOM 1376 C C . THR A 1 168 ? 14.314 19.466 -4.135 1.00 58.84 168 THR A C 1
ATOM 1378 O O . THR A 1 168 ? 13.292 20.017 -4.537 1.00 58.84 168 THR A O 1
ATOM 1381 N N . PHE A 1 169 ? 14.512 18.150 -4.289 1.00 59.53 169 PHE A N 1
ATOM 1382 C CA . PHE A 1 169 ? 13.608 17.227 -4.989 1.00 59.53 169 PHE A CA 1
ATOM 1383 C C . PHE A 1 169 ? 12.276 17.055 -4.250 1.00 59.53 169 PHE A C 1
ATOM 1385 O O . PHE A 1 169 ? 11.259 16.773 -4.878 1.00 59.53 169 PHE A O 1
ATOM 1392 N N . PHE A 1 170 ? 12.270 17.266 -2.932 1.00 55.81 170 PHE A N 1
ATOM 1393 C CA . PHE A 1 170 ? 11.085 17.169 -2.078 1.00 55.81 170 PHE A CA 1
ATOM 1394 C C . PHE A 1 170 ? 10.414 18.533 -1.827 1.00 55.81 170 PHE A C 1
ATOM 1396 O O . PHE A 1 170 ? 9.389 18.588 -1.150 1.00 55.81 170 PHE A O 1
ATOM 1403 N N . LYS A 1 171 ? 10.991 19.625 -2.359 1.00 52.78 171 LYS A N 1
ATOM 1404 C CA . LYS A 1 171 ? 10.560 21.021 -2.143 1.00 52.78 171 LYS A CA 1
ATOM 1405 C C . LYS A 1 171 ? 10.066 21.742 -3.411 1.00 52.78 171 LYS A C 1
ATOM 1407 O O . LYS A 1 171 ? 9.652 22.888 -3.307 1.00 52.78 171 LYS A O 1
ATOM 1412 N N . ALA A 1 172 ? 10.167 21.142 -4.601 1.00 47.38 172 ALA A N 1
ATOM 1413 C CA . ALA A 1 172 ? 10.063 21.885 -5.862 1.00 47.38 172 ALA A CA 1
ATOM 1414 C C . ALA A 1 172 ? 8.630 22.043 -6.418 1.00 47.38 172 ALA A C 1
ATOM 1416 O O . ALA A 1 172 ? 7.994 21.058 -6.790 1.00 47.38 172 ALA A O 1
ATOM 1417 N N . ASP A 1 173 ? 8.222 23.307 -6.600 1.00 50.00 173 ASP A N 1
ATOM 1418 C CA . ASP A 1 173 ? 7.013 23.781 -7.305 1.00 50.00 173 ASP A CA 1
ATOM 1419 C C . ASP A 1 173 ? 7.201 24.003 -8.830 1.00 50.00 173 ASP A C 1
ATOM 1421 O O . ASP A 1 173 ? 6.291 24.471 -9.510 1.00 50.00 173 ASP A O 1
ATOM 1425 N N . ASN A 1 174 ? 8.347 23.652 -9.432 1.00 42.34 174 ASN A N 1
ATOM 1426 C CA . ASN A 1 174 ? 8.640 24.028 -10.828 1.00 42.34 174 ASN A CA 1
ATOM 1427 C C . ASN A 1 174 ? 8.326 22.932 -11.876 1.00 42.34 174 ASN A C 1
ATOM 1429 O O . ASN A 1 174 ? 8.847 21.812 -11.832 1.00 42.34 174 ASN A O 1
ATOM 1433 N N . ALA A 1 175 ? 7.499 23.295 -12.865 1.00 49.88 175 ALA A N 1
ATOM 1434 C CA . ALA A 1 175 ? 7.241 22.588 -14.130 1.00 49.88 175 ALA A CA 1
ATOM 1435 C C . ALA A 1 175 ? 8.525 22.565 -15.006 1.00 49.88 175 ALA A C 1
ATOM 1437 O O . ALA A 1 175 ? 9.353 23.458 -14.895 1.00 49.88 175 ALA A O 1
ATOM 1438 N N . THR A 1 176 ? 8.861 21.601 -15.875 1.00 53.50 176 THR A N 1
ATOM 1439 C CA . THR A 1 176 ? 7.998 20.821 -16.783 1.00 53.50 176 THR A CA 1
ATOM 1440 C C . THR A 1 176 ? 8.643 19.475 -17.217 1.00 53.50 176 THR A C 1
ATOM 1442 O O . THR A 1 176 ? 7.980 18.660 -17.839 1.00 53.50 176 THR A O 1
ATOM 1445 N N . ILE A 1 177 ? 9.907 19.166 -16.867 1.00 47.50 177 ILE A N 1
ATOM 1446 C CA . ILE A 1 177 ? 10.584 17.878 -17.213 1.00 47.50 177 ILE A CA 1
ATOM 1447 C C . ILE A 1 177 ? 11.267 17.232 -15.998 1.00 47.50 177 ILE A C 1
ATOM 1449 O O . ILE A 1 177 ? 11.203 16.015 -15.805 1.00 47.50 177 ILE A O 1
ATOM 1453 N N . LEU A 1 178 ? 11.882 18.046 -15.133 1.00 52.38 178 LEU A N 1
ATOM 1454 C CA . LEU A 1 178 ? 12.440 17.581 -13.862 1.00 52.38 178 LEU A CA 1
ATOM 1455 C C . LEU A 1 178 ? 11.345 16.933 -13.008 1.00 52.38 178 LEU A C 1
ATOM 1457 O O . LEU A 1 178 ? 11.521 15.792 -12.603 1.00 52.38 178 LEU A O 1
ATOM 1461 N N . ARG A 1 179 ? 10.177 17.573 -12.847 1.00 58.69 179 ARG A N 1
ATOM 1462 C CA . ARG A 1 179 ? 9.052 17.059 -12.042 1.00 58.69 179 ARG A CA 1
ATOM 1463 C C . ARG A 1 179 ? 8.665 15.615 -12.360 1.00 58.69 179 ARG A C 1
ATOM 1465 O O . ARG A 1 179 ? 8.404 14.847 -11.445 1.00 58.69 179 ARG A O 1
ATOM 1472 N N . TRP A 1 180 ? 8.663 15.217 -13.627 1.00 54.50 180 TRP A N 1
ATOM 1473 C CA . TRP A 1 180 ? 8.283 13.853 -13.983 1.00 54.50 180 TRP A CA 1
ATOM 1474 C C . TRP A 1 180 ? 9.369 12.833 -13.623 1.00 54.50 180 TRP A C 1
ATOM 1476 O O . TRP A 1 180 ? 9.089 11.879 -12.904 1.00 54.50 180 TRP A O 1
ATOM 1486 N N . ARG A 1 181 ? 10.637 13.096 -13.978 1.00 59.62 181 ARG A N 1
ATOM 1487 C CA . ARG A 1 181 ? 11.774 12.261 -13.533 1.00 59.62 181 ARG A CA 1
ATOM 1488 C C . ARG A 1 181 ? 11.899 12.203 -12.005 1.00 59.62 181 ARG A C 1
ATOM 1490 O O . ARG A 1 181 ? 12.378 11.205 -11.468 1.00 59.62 181 ARG A O 1
ATOM 1497 N N . LEU A 1 182 ? 11.499 13.271 -11.316 1.00 65.62 182 LEU A N 1
ATOM 1498 C CA . LEU A 1 182 ? 11.410 13.351 -9.858 1.00 65.62 182 LEU A CA 1
ATOM 1499 C C . LEU A 1 182 ? 10.299 12.440 -9.326 1.00 65.62 182 LEU A C 1
ATOM 1501 O O . LEU A 1 182 ? 10.571 11.567 -8.504 1.00 65.62 182 LEU A O 1
ATOM 1505 N N . ASN A 1 183 ? 9.082 12.578 -9.853 1.00 68.88 183 ASN A N 1
ATOM 1506 C CA . ASN A 1 183 ? 7.926 11.771 -9.469 1.00 68.88 183 ASN A CA 1
ATOM 1507 C C . ASN A 1 183 ? 8.176 10.274 -9.671 1.00 68.88 183 ASN A C 1
ATOM 1509 O O . ASN A 1 183 ? 7.848 9.483 -8.793 1.00 68.88 183 ASN A O 1
ATOM 1513 N N . THR A 1 184 ? 8.822 9.881 -10.770 1.00 73.56 184 THR A N 1
ATOM 1514 C CA . THR A 1 184 ? 9.152 8.477 -11.034 1.00 73.56 184 THR A CA 1
ATOM 1515 C C . THR A 1 184 ? 10.097 7.902 -9.976 1.00 73.56 184 THR A C 1
ATOM 1517 O O . THR A 1 184 ? 9.872 6.801 -9.479 1.00 73.56 184 THR A O 1
ATOM 1520 N N . ARG A 1 185 ? 11.138 8.645 -9.573 1.00 79.75 185 ARG A N 1
ATOM 1521 C CA . ARG A 1 185 ? 12.091 8.192 -8.542 1.00 79.75 185 ARG A CA 1
ATOM 1522 C C . ARG A 1 185 ? 11.474 8.153 -7.145 1.00 79.75 185 ARG A C 1
ATOM 1524 O O . ARG A 1 185 ? 11.736 7.215 -6.397 1.00 79.75 185 ARG A O 1
ATOM 1531 N N . LEU A 1 186 ? 10.629 9.128 -6.816 1.00 81.94 186 LEU A N 1
ATOM 1532 C CA . LEU A 1 186 ? 9.811 9.084 -5.604 1.00 81.94 186 LEU A CA 1
ATOM 1533 C C . LEU A 1 186 ? 8.875 7.870 -5.621 1.00 81.94 186 LEU A C 1
ATOM 1535 O O . LEU A 1 186 ? 8.749 7.182 -4.613 1.00 81.94 186 LEU A O 1
ATOM 1539 N N . GLY A 1 187 ? 8.302 7.545 -6.780 1.00 87.38 187 GLY A N 1
ATOM 1540 C CA . GLY A 1 187 ? 7.512 6.336 -6.997 1.00 87.38 187 GLY A CA 1
ATOM 1541 C C . GLY A 1 187 ? 8.273 5.048 -6.682 1.00 87.38 187 GLY A C 1
ATOM 1542 O O . GLY A 1 187 ? 7.705 4.160 -6.053 1.00 87.38 187 GLY A O 1
ATOM 1543 N N . MET A 1 188 ? 9.565 4.963 -7.025 1.00 89.06 188 MET A N 1
ATOM 1544 C CA . MET A 1 188 ? 10.415 3.819 -6.652 1.00 89.06 188 MET A CA 1
ATOM 1545 C C . MET A 1 188 ? 10.597 3.709 -5.133 1.00 89.06 188 MET A C 1
ATOM 1547 O O . MET A 1 188 ? 10.482 2.618 -4.580 1.00 89.06 188 MET A O 1
ATOM 1551 N N . ILE A 1 189 ? 10.837 4.836 -4.450 1.00 90.56 189 ILE A N 1
ATOM 1552 C CA . ILE A 1 189 ? 10.917 4.879 -2.980 1.00 90.56 189 ILE A CA 1
ATOM 1553 C C . ILE A 1 189 ? 9.591 4.417 -2.363 1.00 90.56 189 ILE A C 1
ATOM 1555 O O . ILE A 1 189 ? 9.587 3.596 -1.450 1.00 90.56 189 ILE A O 1
ATOM 1559 N N . PHE A 1 190 ? 8.456 4.896 -2.872 1.00 91.94 190 PHE A N 1
ATOM 1560 C CA . PHE A 1 190 ? 7.138 4.496 -2.377 1.00 91.94 190 PHE A CA 1
ATOM 1561 C C . PHE A 1 190 ? 6.830 3.015 -2.654 1.00 91.94 190 PHE A C 1
ATOM 1563 O O . PHE A 1 190 ? 6.238 2.356 -1.800 1.00 91.94 190 PHE A O 1
ATOM 1570 N N . ALA A 1 191 ? 7.279 2.463 -3.786 1.00 93.44 191 ALA A N 1
ATOM 1571 C CA . ALA A 1 191 ? 7.179 1.031 -4.073 1.00 93.44 191 ALA A CA 1
ATOM 1572 C C . ALA A 1 191 ? 7.953 0.193 -3.039 1.00 93.44 191 ALA A C 1
ATOM 1574 O O . ALA A 1 191 ? 7.401 -0.746 -2.460 1.00 93.44 191 ALA A O 1
ATOM 1575 N N . LEU A 1 192 ? 9.201 0.575 -2.740 1.00 94.38 192 LEU A N 1
ATOM 1576 C CA . LEU A 1 192 ? 10.011 -0.058 -1.691 1.00 94.38 192 LEU A CA 1
ATOM 1577 C C . LEU A 1 192 ? 9.368 0.094 -0.306 1.00 94.38 192 LEU A C 1
ATOM 1579 O O . LEU A 1 192 ? 9.307 -0.874 0.453 1.00 94.38 192 LEU A O 1
ATOM 1583 N N . SER A 1 193 ? 8.819 1.274 -0.005 1.00 95.06 193 SER A N 1
ATOM 1584 C CA . SER A 1 193 ? 8.108 1.543 1.249 1.00 95.06 193 SER A CA 1
ATOM 1585 C C . SER A 1 193 ? 6.892 0.629 1.442 1.00 95.06 193 SER A C 1
ATOM 1587 O O . SER A 1 193 ? 6.626 0.183 2.559 1.00 95.06 193 SER A O 1
ATOM 1589 N N . GLY A 1 194 ? 6.182 0.271 0.367 1.00 95.12 194 GLY A N 1
ATOM 1590 C CA . GLY A 1 194 ? 5.085 -0.700 0.422 1.00 95.12 194 GLY A CA 1
ATOM 1591 C C . GLY A 1 194 ? 5.544 -2.093 0.873 1.00 95.12 194 GLY A C 1
ATOM 1592 O O . GLY A 1 194 ? 4.923 -2.704 1.750 1.00 95.12 194 GLY A O 1
ATOM 1593 N N . VAL A 1 195 ? 6.669 -2.578 0.333 1.00 95.06 195 VAL A N 1
ATOM 1594 C CA . VAL A 1 195 ? 7.278 -3.857 0.754 1.00 95.06 195 VAL A CA 1
ATOM 1595 C C . VAL A 1 195 ? 7.740 -3.772 2.205 1.00 95.06 195 VAL A C 1
ATOM 1597 O O . VAL A 1 195 ? 7.437 -4.661 3.001 1.00 95.06 195 VAL A O 1
ATOM 1600 N N . ARG A 1 196 ? 8.426 -2.681 2.563 1.00 95.31 196 ARG A N 1
ATOM 1601 C CA . ARG A 1 196 ? 8.904 -2.420 3.925 1.00 95.31 196 ARG A CA 1
ATOM 1602 C C . ARG A 1 196 ? 7.759 -2.409 4.929 1.00 95.31 196 ARG A C 1
ATOM 1604 O O . ARG A 1 196 ? 7.856 -3.072 5.954 1.00 95.31 196 ARG A O 1
ATOM 1611 N N . SER A 1 197 ? 6.664 -1.715 4.619 1.00 96.31 197 SER A N 1
ATOM 1612 C CA . SER A 1 197 ? 5.466 -1.663 5.470 1.00 96.31 197 SER A CA 1
ATOM 1613 C C . SER A 1 197 ? 4.907 -3.061 5.712 1.00 96.31 197 SER A C 1
ATOM 1615 O O . SER A 1 197 ? 4.605 -3.424 6.843 1.00 96.31 197 SER A O 1
ATOM 1617 N N . THR A 1 198 ? 4.833 -3.876 4.656 1.00 95.94 198 THR A N 1
ATOM 1618 C CA . THR A 1 198 ? 4.361 -5.262 4.749 1.00 95.94 198 THR A CA 1
ATOM 1619 C C . THR A 1 198 ? 5.245 -6.109 5.664 1.00 95.94 198 THR A C 1
ATOM 1621 O O . THR A 1 198 ? 4.730 -6.820 6.523 1.00 95.94 198 THR A O 1
ATOM 1624 N N . LEU A 1 199 ? 6.570 -6.012 5.520 1.00 95.31 199 LEU A N 1
ATOM 1625 C CA . LEU A 1 199 ? 7.511 -6.692 6.415 1.00 95.31 199 LEU A CA 1
ATOM 1626 C C . LEU A 1 199 ? 7.365 -6.221 7.857 1.00 95.31 199 LEU A C 1
ATOM 1628 O O . LEU A 1 199 ? 7.384 -7.040 8.771 1.00 95.31 199 LEU A O 1
ATOM 1632 N N . ARG A 1 200 ? 7.162 -4.917 8.061 1.00 96.88 200 ARG A N 1
ATOM 1633 C CA . ARG A 1 200 ? 7.014 -4.368 9.402 1.00 96.88 200 ARG A CA 1
ATOM 1634 C C . ARG A 1 200 ? 5.753 -4.871 10.094 1.00 96.88 200 ARG A C 1
ATOM 1636 O O . ARG A 1 200 ? 5.815 -5.211 11.267 1.00 96.88 200 ARG A O 1
ATOM 1643 N N . PHE A 1 201 ? 4.637 -4.991 9.376 1.00 97.56 201 PHE A N 1
ATOM 1644 C CA . PHE A 1 201 ? 3.442 -5.635 9.924 1.00 97.56 201 PHE A CA 1
ATOM 1645 C C . PHE A 1 201 ? 3.700 -7.090 10.315 1.00 97.56 201 PHE A C 1
ATOM 1647 O O . PHE A 1 201 ? 3.254 -7.502 11.377 1.00 97.56 201 PHE A O 1
ATOM 1654 N N . ILE A 1 202 ? 4.441 -7.853 9.503 1.00 95.81 202 ILE A N 1
ATOM 1655 C CA . ILE A 1 202 ? 4.804 -9.238 9.843 1.00 95.81 202 ILE A CA 1
ATOM 1656 C C . ILE A 1 202 ? 5.623 -9.277 11.140 1.00 95.81 202 ILE A C 1
ATOM 1658 O O . ILE A 1 202 ? 5.295 -10.061 12.023 1.00 95.81 202 ILE A O 1
ATOM 1662 N N . GLU A 1 203 ? 6.624 -8.404 11.292 1.00 95.62 203 GLU A N 1
ATOM 1663 C CA . GLU A 1 203 ? 7.426 -8.307 12.523 1.00 95.62 203 GLU A CA 1
ATOM 1664 C C . GLU A 1 203 ? 6.582 -7.915 13.746 1.00 95.62 203 GLU A C 1
ATOM 1666 O O . GLU A 1 203 ? 6.719 -8.513 14.811 1.00 95.62 203 GLU A O 1
ATOM 1671 N N . LEU A 1 204 ? 5.699 -6.920 13.607 1.00 96.69 204 LEU A N 1
ATOM 1672 C CA . LEU A 1 204 ? 4.843 -6.442 14.700 1.00 96.69 204 LEU A CA 1
ATOM 1673 C C . LEU A 1 204 ? 3.790 -7.478 15.119 1.00 96.69 204 LEU A C 1
ATOM 1675 O O . LEU A 1 204 ? 3.399 -7.530 16.284 1.00 96.69 204 LEU A O 1
ATOM 1679 N N . LEU A 1 205 ? 3.328 -8.299 14.176 1.00 96.88 205 LEU A N 1
ATOM 1680 C CA . LEU A 1 205 ? 2.260 -9.273 14.380 1.00 96.88 205 LEU A CA 1
ATOM 1681 C C . LEU A 1 205 ? 2.767 -10.700 14.573 1.00 96.88 205 LEU A C 1
ATOM 1683 O O . LEU A 1 205 ? 1.934 -11.596 14.634 1.00 96.88 205 LEU A O 1
ATOM 1687 N N . ASP A 1 206 ? 4.074 -10.943 14.676 1.00 94.19 206 ASP A N 1
ATOM 1688 C CA . ASP A 1 206 ? 4.672 -12.289 14.650 1.00 94.19 206 ASP A CA 1
ATOM 1689 C C . ASP A 1 206 ? 3.933 -13.304 15.550 1.00 94.19 206 ASP A C 1
ATOM 1691 O O . ASP A 1 206 ? 3.518 -14.376 15.109 1.00 94.19 206 ASP A O 1
ATOM 1695 N N . ARG A 1 207 ? 3.605 -12.905 16.786 1.00 95.19 207 ARG A N 1
ATOM 1696 C CA . ARG A 1 207 ? 2.878 -13.751 17.755 1.00 95.19 207 ARG A CA 1
ATOM 1697 C C . ARG A 1 207 ? 1.367 -13.866 17.518 1.00 95.19 207 ARG A C 1
ATOM 1699 O O . ARG A 1 207 ? 0.738 -14.772 18.050 1.00 95.19 207 ARG A O 1
ATOM 1706 N N . ASN A 1 208 ? 0.774 -12.954 16.751 1.00 96.31 208 ASN A N 1
ATOM 1707 C CA . ASN A 1 208 ? -0.674 -12.824 16.553 1.00 96.31 208 ASN A CA 1
ATOM 1708 C C . ASN A 1 208 ? -1.094 -12.831 15.073 1.00 96.31 208 ASN A C 1
ATOM 1710 O O . ASN A 1 208 ? -2.229 -12.481 14.746 1.00 96.31 208 ASN A O 1
ATOM 1714 N N . ILE A 1 209 ? -0.222 -13.269 14.160 1.00 96.06 209 ILE A N 1
ATOM 1715 C CA . ILE A 1 209 ? -0.458 -13.169 12.715 1.00 96.06 209 ILE A CA 1
ATOM 1716 C C . ILE A 1 209 ? -1.690 -13.965 12.266 1.00 96.06 209 ILE A C 1
ATOM 1718 O O . ILE A 1 209 ? -2.418 -13.532 11.376 1.00 96.06 209 ILE A O 1
ATOM 1722 N N . ALA A 1 210 ? -1.976 -15.104 12.904 1.00 96.06 210 ALA A N 1
ATOM 1723 C CA . ALA A 1 210 ? -3.182 -15.888 12.635 1.00 96.06 210 ALA A CA 1
ATOM 1724 C C . ALA A 1 210 ? -4.460 -15.133 13.043 1.00 96.06 210 ALA A C 1
ATOM 1726 O O . ALA A 1 210 ? -5.416 -15.076 12.269 1.00 96.06 210 ALA A O 1
ATOM 1727 N N . LYS A 1 211 ? -4.449 -14.496 14.222 1.00 97.06 211 LYS A N 1
ATOM 1728 C CA . LYS A 1 211 ? -5.555 -13.664 14.718 1.00 97.06 211 LYS A CA 1
ATOM 1729 C C . LYS A 1 211 ? -5.784 -12.460 13.808 1.00 97.06 211 LYS A C 1
ATOM 1731 O O . LYS A 1 211 ? -6.913 -12.223 13.391 1.00 97.06 211 LYS A O 1
ATOM 1736 N N . PHE A 1 212 ? -4.705 -11.776 13.423 1.00 97.94 212 PHE A N 1
ATOM 1737 C CA . PHE A 1 212 ? -4.748 -10.691 12.447 1.00 97.94 212 PHE A CA 1
ATOM 1738 C C . PHE A 1 212 ? -5.372 -11.139 11.123 1.00 97.94 212 PHE A C 1
ATOM 1740 O O . PHE A 1 212 ? -6.280 -10.477 10.635 1.00 97.94 212 PHE A O 1
ATOM 1747 N N . LYS A 1 213 ? -4.930 -12.265 10.546 1.00 97.44 213 LYS A N 1
ATOM 1748 C CA . LYS A 1 213 ? -5.456 -12.766 9.264 1.00 97.44 213 LYS A CA 1
ATOM 1749 C C . LYS A 1 213 ? -6.963 -12.998 9.322 1.00 97.44 213 LYS A C 1
ATOM 1751 O O . LYS A 1 213 ? -7.670 -12.577 8.409 1.00 97.44 213 LYS A O 1
ATOM 1756 N N . LEU A 1 214 ? -7.447 -13.638 10.388 1.00 97.00 214 LEU A N 1
ATOM 1757 C CA . LEU A 1 214 ? -8.876 -13.882 10.579 1.00 97.00 214 LEU A CA 1
ATOM 1758 C C . LEU A 1 214 ? -9.646 -12.566 10.731 1.00 97.00 214 LEU A C 1
ATOM 1760 O O . LEU A 1 214 ? -10.606 -12.351 9.996 1.00 97.00 214 LEU A O 1
ATOM 1764 N N . ALA A 1 215 ? -9.191 -11.659 11.600 1.00 97.62 215 ALA A N 1
ATOM 1765 C CA . ALA A 1 215 ? -9.834 -10.360 11.800 1.00 97.62 215 ALA A CA 1
ATOM 1766 C C . ALA A 1 215 ? -9.858 -9.538 10.503 1.00 97.62 215 ALA A C 1
ATOM 1768 O O . ALA A 1 215 ? -10.904 -9.040 10.096 1.00 97.62 215 ALA A O 1
ATOM 1769 N N . TYR A 1 216 ? -8.731 -9.471 9.794 1.00 97.75 216 TYR A N 1
ATOM 1770 C CA . TYR A 1 216 ? -8.595 -8.751 8.533 1.00 97.75 216 TYR A CA 1
ATOM 1771 C C . TYR A 1 216 ? -9.543 -9.285 7.462 1.00 97.75 216 TYR A C 1
ATOM 1773 O O . TYR A 1 216 ? -10.211 -8.499 6.793 1.00 97.75 216 TYR A O 1
ATOM 1781 N N . ILE A 1 217 ? -9.619 -10.608 7.282 1.00 96.19 217 ILE A N 1
ATOM 1782 C CA . ILE A 1 217 ? -10.513 -11.212 6.287 1.00 96.19 217 ILE A CA 1
ATOM 1783 C C . ILE A 1 217 ? -11.974 -10.944 6.658 1.00 96.19 217 ILE A C 1
ATOM 1785 O O . ILE A 1 217 ? -12.740 -10.543 5.781 1.00 96.19 217 ILE A O 1
ATOM 1789 N N . THR A 1 218 ? -12.345 -11.096 7.932 1.00 96.12 218 THR A N 1
ATOM 1790 C CA . THR A 1 218 ? -13.706 -10.817 8.411 1.00 96.12 218 THR A CA 1
ATOM 1791 C C . THR A 1 218 ? -14.095 -9.363 8.159 1.00 96.12 218 THR A C 1
ATOM 1793 O O . THR A 1 218 ? -15.092 -9.108 7.484 1.00 96.12 218 THR A O 1
ATOM 1796 N N . VAL A 1 219 ? -13.268 -8.408 8.592 1.00 96.56 219 VAL A N 1
ATOM 1797 C CA . VAL A 1 219 ? -13.518 -6.970 8.407 1.00 96.56 219 VAL A CA 1
ATOM 1798 C C . VAL A 1 219 ? -13.520 -6.597 6.923 1.00 96.56 219 VAL A C 1
ATOM 1800 O O . VAL A 1 219 ? -14.356 -5.814 6.484 1.00 96.56 219 VAL A O 1
ATOM 1803 N N . LYS A 1 220 ? -12.641 -7.185 6.105 1.00 96.06 220 LYS A N 1
ATOM 1804 C CA . LYS A 1 220 ? -12.611 -6.948 4.653 1.00 96.06 220 LYS A CA 1
ATOM 1805 C C . LYS A 1 220 ? -13.869 -7.457 3.952 1.00 96.06 220 LYS A C 1
ATOM 1807 O O . LYS A 1 220 ? -14.339 -6.812 3.015 1.00 96.06 220 LYS A O 1
ATOM 1812 N N . LEU A 1 221 ? -14.385 -8.620 4.346 1.00 95.19 221 LEU A N 1
ATOM 1813 C CA . LEU A 1 221 ? -15.635 -9.161 3.809 1.00 95.19 221 LEU A CA 1
ATOM 1814 C C . LEU A 1 221 ? -16.827 -8.309 4.244 1.00 95.19 221 LEU A C 1
ATOM 1816 O O . LEU A 1 221 ? -17.632 -7.936 3.394 1.00 95.19 221 LEU A O 1
ATOM 1820 N N . TRP A 1 222 ? -16.885 -7.942 5.523 1.00 95.81 222 TRP A N 1
ATOM 1821 C CA . TRP A 1 222 ? -17.891 -7.033 6.064 1.00 95.81 222 TRP A CA 1
ATOM 1822 C C . TRP A 1 222 ? -17.886 -5.685 5.323 1.00 95.81 222 TRP A C 1
ATOM 1824 O O . TRP A 1 222 ? -18.878 -5.332 4.695 1.00 95.81 222 TRP A O 1
ATOM 1834 N N . ALA A 1 223 ? -16.740 -5.007 5.230 1.00 96.19 223 ALA A N 1
ATOM 1835 C CA . ALA A 1 223 ? -16.619 -3.719 4.542 1.00 96.19 223 ALA A CA 1
ATOM 1836 C C . ALA A 1 223 ? -17.040 -3.784 3.061 1.00 96.19 223 ALA A C 1
ATOM 1838 O O . ALA A 1 223 ? -17.590 -2.827 2.520 1.00 96.19 223 ALA A O 1
ATOM 1839 N N . ARG A 1 224 ? -16.802 -4.918 2.386 1.00 95.12 224 ARG A N 1
ATOM 1840 C CA . ARG A 1 224 ? -17.269 -5.145 1.009 1.00 95.12 224 ARG A CA 1
ATOM 1841 C C . ARG A 1 224 ? -18.783 -5.319 0.929 1.00 95.12 224 ARG A C 1
ATOM 1843 O O . ARG A 1 224 ? -19.387 -4.757 0.022 1.00 95.12 224 ARG A O 1
ATOM 1850 N N . ASN A 1 225 ? -19.377 -6.078 1.846 1.00 95.44 225 ASN A N 1
ATOM 1851 C CA . ASN A 1 225 ? -20.824 -6.307 1.889 1.00 95.44 225 ASN A CA 1
ATOM 1852 C C . ASN A 1 225 ? -21.604 -5.043 2.283 1.00 95.44 225 ASN A C 1
ATOM 1854 O O . ASN A 1 225 ? -22.745 -4.886 1.865 1.00 95.44 225 ASN A O 1
ATOM 1858 N N . HIS A 1 226 ? -20.963 -4.140 3.024 1.00 95.50 226 HIS A N 1
ATOM 1859 C CA . HIS A 1 226 ? -21.503 -2.843 3.435 1.00 95.50 226 HIS A CA 1
ATOM 1860 C C . HIS A 1 226 ? -21.095 -1.695 2.490 1.00 95.50 226 HIS A C 1
ATOM 1862 O O . HIS A 1 226 ? -21.312 -0.529 2.791 1.00 95.50 226 HIS A O 1
ATOM 1868 N N . PHE A 1 227 ? -20.498 -2.001 1.328 1.00 96.25 227 PHE A N 1
ATOM 1869 C CA . PHE A 1 227 ? -20.116 -1.025 0.292 1.00 96.25 227 PHE A CA 1
ATOM 1870 C C . PHE A 1 227 ? -19.157 0.096 0.740 1.00 96.25 227 PHE A C 1
ATOM 1872 O O . PHE A 1 227 ? -19.023 1.109 0.058 1.00 96.25 227 PHE A O 1
ATOM 1879 N N . ILE A 1 228 ? -18.403 -0.123 1.819 1.00 96.88 228 ILE A N 1
ATOM 1880 C CA . ILE A 1 228 ? -17.382 0.795 2.351 1.00 96.88 228 ILE A CA 1
ATOM 1881 C C . ILE A 1 228 ? -15.947 0.291 2.110 1.00 96.88 228 ILE A C 1
ATOM 1883 O O . ILE A 1 228 ? -15.009 0.628 2.835 1.00 96.88 228 ILE A O 1
ATOM 1887 N N . TYR A 1 229 ? -15.753 -0.531 1.074 1.00 96.12 229 TYR A N 1
ATOM 1888 C CA . TYR A 1 229 ? -14.439 -0.986 0.614 1.00 96.12 229 TYR A CA 1
ATOM 1889 C C . TYR A 1 229 ? -14.181 -0.516 -0.822 1.00 96.12 229 TYR A C 1
ATOM 1891 O O . TYR A 1 229 ? -14.780 -1.024 -1.772 1.00 96.12 229 TYR A O 1
ATOM 1899 N N . GLY A 1 230 ? -13.242 0.416 -1.001 1.00 94.81 230 GLY A N 1
ATOM 1900 C CA . GLY A 1 230 ? -12.888 0.968 -2.308 1.00 94.81 230 GLY A CA 1
ATOM 1901 C C . GLY A 1 230 ? -12.153 2.305 -2.226 1.00 94.81 230 GLY A C 1
ATOM 1902 O O . GLY A 1 230 ? -12.771 3.360 -2.329 1.00 94.81 230 GLY A O 1
ATOM 1903 N N . GLY A 1 231 ? -10.819 2.270 -2.134 1.00 92.50 231 GLY A N 1
ATOM 1904 C CA . GLY A 1 231 ? -9.982 3.473 -1.985 1.00 92.50 231 GLY A CA 1
ATOM 1905 C C . GLY A 1 231 ? -10.157 4.540 -3.071 1.00 92.50 231 GLY A C 1
ATOM 1906 O O . GLY A 1 231 ? -10.073 5.729 -2.781 1.00 92.50 231 GLY A O 1
ATOM 1907 N N . ASN A 1 232 ? -10.452 4.144 -4.312 1.00 91.25 232 ASN A N 1
ATOM 1908 C CA . ASN A 1 232 ? -10.707 5.092 -5.407 1.00 91.25 232 ASN A CA 1
ATOM 1909 C C . ASN A 1 232 ? -12.009 5.888 -5.228 1.00 91.25 232 ASN A C 1
ATOM 1911 O O . ASN A 1 232 ? -12.162 6.938 -5.839 1.00 91.25 232 ASN A O 1
ATOM 1915 N N . PHE A 1 233 ? -12.932 5.391 -4.403 1.00 94.56 233 PHE A N 1
ATOM 1916 C CA . PHE A 1 233 ? -14.222 6.018 -4.118 1.00 94.56 233 PHE A CA 1
ATOM 1917 C C . PHE A 1 233 ? -14.231 6.751 -2.770 1.00 94.56 233 PHE A C 1
ATOM 1919 O O . PHE A 1 233 ? -15.286 7.176 -2.316 1.00 94.56 233 PHE A O 1
ATOM 1926 N N . GLY A 1 234 ? -13.068 6.896 -2.125 1.00 95.25 234 GLY A N 1
ATOM 1927 C CA . GLY A 1 234 ? -12.946 7.542 -0.817 1.00 95.25 234 GLY A CA 1
ATOM 1928 C C . GLY A 1 234 ? -13.305 6.652 0.371 1.00 95.25 234 GLY A C 1
ATOM 1929 O O . GLY A 1 234 ? -13.547 7.162 1.454 1.00 95.25 234 GLY A O 1
ATOM 1930 N N . PHE A 1 235 ? -13.318 5.331 0.196 1.00 97.38 235 PHE A N 1
ATOM 1931 C CA . PHE A 1 235 ? -13.547 4.373 1.280 1.00 97.38 235 PHE A CA 1
ATOM 1932 C C . PHE A 1 235 ? -12.263 3.637 1.692 1.00 97.38 235 PHE A C 1
ATOM 1934 O O . PHE A 1 235 ? -11.197 3.837 1.103 1.00 97.38 235 PHE A O 1
ATOM 1941 N N . LEU A 1 236 ? -12.352 2.746 2.686 1.00 96.31 236 LEU A N 1
ATOM 1942 C CA . LEU A 1 236 ? -11.213 1.942 3.138 1.00 96.31 236 LEU A CA 1
ATOM 1943 C C . LEU A 1 236 ? -10.663 1.069 2.003 1.00 96.31 236 LEU A C 1
ATOM 1945 O O . LEU A 1 236 ? -11.392 0.554 1.151 1.00 96.31 236 LEU A O 1
ATOM 1949 N N . ASN A 1 237 ? -9.348 0.880 2.001 1.00 94.12 237 ASN A N 1
ATOM 1950 C CA . ASN A 1 237 ? -8.659 -0.038 1.101 1.00 94.12 237 ASN A CA 1
ATOM 1951 C C . ASN A 1 237 ? -7.882 -1.098 1.894 1.00 94.12 237 ASN A C 1
ATOM 1953 O O . ASN A 1 237 ? -7.871 -1.099 3.126 1.00 94.12 237 ASN A O 1
ATOM 1957 N N . GLY A 1 238 ? -7.239 -2.025 1.180 1.00 94.69 238 GLY A N 1
ATOM 1958 C CA . GLY A 1 238 ? -6.496 -3.119 1.802 1.00 94.69 238 GLY A CA 1
ATOM 1959 C C . GLY A 1 238 ? -5.424 -2.635 2.781 1.00 94.69 238 GLY A C 1
ATOM 1960 O O . GLY A 1 238 ? -5.309 -3.211 3.855 1.00 94.69 238 GLY A O 1
ATOM 1961 N N . SER A 1 239 ? -4.703 -1.565 2.444 1.00 95.31 239 SER A N 1
ATOM 1962 C CA . SER A 1 239 ? -3.667 -0.970 3.293 1.00 95.31 239 SER A CA 1
ATOM 1963 C C . SER A 1 239 ? -4.251 -0.288 4.531 1.00 95.31 239 SER A C 1
ATOM 1965 O O . SER A 1 239 ? -3.714 -0.460 5.623 1.00 95.31 239 SER A O 1
ATOM 1967 N N . SER A 1 240 ? -5.373 0.424 4.382 1.00 97.06 240 SER A N 1
ATOM 1968 C CA . SER A 1 240 ? -6.086 1.041 5.507 1.00 97.06 240 SER A CA 1
ATOM 1969 C C . SER A 1 240 ? -6.563 -0.008 6.510 1.00 97.06 240 SER A C 1
ATOM 1971 O O . SER A 1 240 ? -6.280 0.109 7.698 1.00 97.06 240 SER A O 1
ATOM 1973 N N . LEU A 1 241 ? -7.202 -1.084 6.032 1.00 97.50 241 LEU A N 1
ATOM 1974 C CA . LEU A 1 241 ? -7.626 -2.191 6.895 1.00 97.50 241 LEU A CA 1
ATOM 1975 C C . LEU A 1 241 ? -6.445 -2.875 7.586 1.00 97.50 241 LEU A C 1
ATOM 1977 O O . LEU A 1 241 ? -6.563 -3.249 8.748 1.00 97.50 241 LEU A O 1
ATOM 1981 N N . THR A 1 242 ? -5.304 -3.022 6.907 1.00 97.81 242 THR A N 1
ATOM 1982 C CA . THR A 1 242 ? -4.105 -3.600 7.525 1.00 97.81 242 THR A CA 1
ATOM 1983 C C . THR A 1 242 ? -3.656 -2.773 8.726 1.00 97.81 242 THR A C 1
ATOM 1985 O O . THR A 1 242 ? -3.423 -3.357 9.777 1.00 97.81 242 THR A O 1
ATOM 1988 N N . VAL A 1 243 ? -3.570 -1.441 8.610 1.00 98.25 243 VAL A N 1
ATOM 1989 C CA . VAL A 1 243 ? -3.189 -0.564 9.737 1.00 98.25 243 VAL A CA 1
ATOM 1990 C C . VAL A 1 243 ? -4.190 -0.696 10.882 1.00 98.25 243 VAL A C 1
ATOM 1992 O O . VAL A 1 243 ? -3.788 -0.967 12.010 1.00 98.25 243 VAL A O 1
ATOM 1995 N N . LEU A 1 244 ? -5.481 -0.550 10.575 1.00 97.88 244 LEU A N 1
ATOM 1996 C CA . LEU A 1 244 ? -6.562 -0.551 11.559 1.00 97.88 244 LEU A CA 1
ATOM 1997 C C . LEU A 1 244 ? -6.628 -1.860 12.350 1.00 97.88 244 LEU A C 1
ATOM 1999 O O . LEU A 1 244 ? -6.558 -1.852 13.574 1.00 97.88 244 LEU A O 1
ATOM 2003 N N . VAL A 1 245 ? -6.681 -2.996 11.654 1.00 98.25 245 VAL A N 1
ATOM 2004 C CA . VAL A 1 245 ? -6.752 -4.312 12.303 1.00 98.25 245 VAL A CA 1
ATOM 2005 C C . VAL A 1 245 ? -5.454 -4.622 13.048 1.00 98.25 245 VAL A C 1
ATOM 2007 O O . VAL A 1 245 ? -5.497 -5.175 14.143 1.00 98.25 245 VAL A O 1
ATOM 2010 N N . SER A 1 246 ? -4.292 -4.251 12.495 1.00 98.25 246 SER A N 1
ATOM 2011 C CA . SER A 1 246 ? -3.011 -4.467 13.183 1.00 98.25 246 SER A CA 1
ATOM 2012 C C . SER A 1 246 ? -2.945 -3.699 14.495 1.00 98.25 246 SER A C 1
ATOM 2014 O O . SER A 1 246 ? -2.490 -4.265 15.480 1.00 98.25 246 SER A O 1
ATOM 2016 N N . LYS A 1 247 ? -3.410 -2.443 14.521 1.00 97.81 247 LYS A N 1
ATOM 2017 C CA . LYS A 1 247 ? -3.405 -1.602 15.723 1.00 97.81 247 LYS A CA 1
ATOM 2018 C C . LYS A 1 247 ? -4.133 -2.288 16.879 1.00 97.81 247 LYS A C 1
ATOM 2020 O O . LYS A 1 247 ? -3.519 -2.526 17.912 1.00 97.81 247 LYS A O 1
ATOM 2025 N N . ILE A 1 248 ? -5.377 -2.705 16.651 1.00 97.94 248 ILE A N 1
ATOM 2026 C CA . ILE A 1 248 ? -6.198 -3.356 17.681 1.00 97.94 248 ILE A CA 1
ATOM 2027 C C . ILE A 1 248 ? -5.594 -4.699 18.109 1.00 97.94 248 ILE A C 1
ATOM 2029 O O . ILE A 1 248 ? -5.516 -5.001 19.294 1.00 97.94 248 ILE A O 1
ATOM 2033 N N . VAL A 1 249 ? -5.075 -5.498 17.170 1.00 98.12 249 VAL A N 1
ATOM 2034 C CA . VAL A 1 249 ? -4.418 -6.778 17.501 1.00 98.12 249 VAL A CA 1
ATOM 2035 C C . VAL A 1 249 ? -3.138 -6.587 18.325 1.00 98.12 249 VAL A C 1
ATOM 2037 O O . VAL A 1 249 ? -2.842 -7.421 19.183 1.00 98.12 249 VAL A O 1
ATOM 2040 N N . ILE A 1 250 ? -2.368 -5.529 18.062 1.00 97.50 250 ILE A N 1
ATOM 2041 C CA . ILE A 1 250 ? -1.135 -5.205 18.795 1.00 97.50 250 ILE A CA 1
ATOM 2042 C C . ILE A 1 250 ? -1.458 -4.707 20.207 1.00 97.50 250 ILE A C 1
ATOM 2044 O O . ILE A 1 250 ? -0.772 -5.096 21.150 1.00 97.50 250 ILE A O 1
ATOM 2048 N N . GLU A 1 251 ? -2.487 -3.873 20.352 1.00 96.88 251 GLU A N 1
ATOM 2049 C CA . GLU A 1 251 ? -2.906 -3.298 21.637 1.00 96.88 251 GLU A CA 1
ATOM 2050 C C . GLU A 1 251 ? -3.598 -4.332 22.533 1.00 96.88 251 GLU A C 1
ATOM 2052 O O . GLU A 1 251 ? -3.400 -4.320 23.747 1.00 96.88 251 GLU A O 1
ATOM 2057 N N . ASN A 1 252 ? -4.308 -5.291 21.931 1.00 96.88 252 ASN A N 1
ATOM 2058 C CA . ASN A 1 252 ? -5.107 -6.293 22.635 1.00 96.88 252 ASN A CA 1
ATOM 2059 C C . ASN A 1 252 ? -4.684 -7.738 22.290 1.00 96.88 252 ASN A C 1
ATOM 2061 O O . ASN A 1 252 ? -5.495 -8.565 21.853 1.00 96.88 252 ASN A O 1
ATOM 2065 N N . PRO A 1 253 ? -3.410 -8.120 22.513 1.00 96.12 253 PRO A N 1
ATOM 2066 C CA . PRO A 1 253 ? -2.845 -9.367 22.000 1.00 96.12 253 PRO A CA 1
ATOM 2067 C C . PRO A 1 253 ? -3.488 -10.626 22.589 1.00 96.12 253 PRO A C 1
ATOM 2069 O O . PRO A 1 253 ? -3.420 -11.682 21.964 1.00 96.12 253 PRO A O 1
ATOM 2072 N N . ASN A 1 254 ? -4.133 -10.537 23.753 1.00 96.19 254 ASN A N 1
ATOM 2073 C CA . ASN A 1 254 ? -4.766 -11.673 24.429 1.00 96.19 254 ASN A CA 1
ATOM 2074 C C . ASN A 1 254 ? -6.269 -11.791 24.141 1.00 96.19 254 ASN A C 1
ATOM 2076 O O . ASN A 1 254 ? -6.865 -12.819 24.459 1.00 96.19 254 ASN A O 1
ATOM 2080 N N . ASN A 1 255 ? -6.875 -10.789 23.499 1.00 96.62 255 ASN A N 1
ATOM 2081 C CA . ASN A 1 255 ? -8.321 -10.751 23.313 1.00 96.62 255 ASN A CA 1
ATOM 2082 C C . ASN A 1 255 ? -8.776 -11.748 22.244 1.00 96.62 255 ASN A C 1
ATOM 2084 O O . ASN A 1 255 ? -8.007 -12.160 21.361 1.00 96.62 255 ASN A O 1
ATOM 2088 N N . SER A 1 256 ? -10.034 -12.178 22.356 1.00 96.44 256 SER A N 1
ATOM 2089 C CA . SER A 1 256 ? -10.646 -13.099 21.398 1.00 96.44 256 SER A CA 1
ATOM 2090 C C . SER A 1 256 ? -10.812 -12.432 20.029 1.00 96.44 256 SER A C 1
ATOM 2092 O O . SER A 1 256 ? -10.826 -11.209 19.925 1.00 96.44 256 SER A O 1
ATOM 2094 N N . LEU A 1 257 ? -10.976 -13.222 18.963 1.00 95.62 257 LEU A N 1
ATOM 2095 C CA . LEU A 1 257 ? -11.218 -12.674 17.622 1.00 95.62 257 LEU A CA 1
ATOM 2096 C C . LEU A 1 257 ? -12.456 -11.760 17.577 1.00 95.62 257 LEU A C 1
ATOM 2098 O O . LEU A 1 257 ? -12.429 -10.741 16.897 1.00 95.62 257 LEU A O 1
ATOM 2102 N N . ILE A 1 258 ? -13.521 -12.129 18.294 1.00 93.94 258 ILE A N 1
ATOM 2103 C CA . ILE A 1 258 ? -14.761 -11.347 18.357 1.00 93.94 258 ILE A CA 1
ATOM 2104 C C . ILE A 1 258 ? -14.489 -10.019 19.060 1.00 93.94 258 ILE A C 1
ATOM 2106 O O . ILE A 1 258 ? -14.800 -8.973 18.507 1.00 93.94 258 ILE A O 1
ATOM 2110 N N . SER A 1 259 ? -13.820 -10.059 20.215 1.00 95.56 259 SER A N 1
ATOM 2111 C CA . SER A 1 259 ? -13.432 -8.860 20.968 1.00 95.56 259 SER A CA 1
ATOM 2112 C C . SER A 1 259 ? -12.601 -7.896 20.115 1.00 95.56 259 SER A C 1
ATOM 2114 O O . SER A 1 259 ? -12.930 -6.723 20.052 1.00 95.56 259 SER A O 1
ATOM 2116 N N . ILE A 1 260 ? -11.616 -8.397 19.356 1.00 97.31 260 ILE A N 1
ATOM 2117 C CA . ILE A 1 260 ? -10.815 -7.578 18.425 1.00 97.31 260 ILE A CA 1
ATOM 2118 C C . ILE A 1 260 ? -11.683 -6.860 17.383 1.00 97.31 260 ILE A C 1
ATOM 2120 O O . ILE A 1 260 ? -11.402 -5.720 17.026 1.00 97.31 260 ILE A O 1
ATOM 2124 N N . ILE A 1 261 ? -12.706 -7.526 16.843 1.00 95.88 261 ILE A N 1
ATOM 2125 C CA . ILE A 1 261 ? -13.589 -6.921 15.837 1.00 95.88 261 ILE A CA 1
ATOM 2126 C C . ILE A 1 261 ? -14.485 -5.859 16.484 1.00 95.88 261 ILE A C 1
ATOM 2128 O O . ILE A 1 261 ? -14.647 -4.785 15.911 1.00 95.88 261 ILE A O 1
ATOM 2132 N N . MET A 1 262 ? -15.020 -6.134 17.675 1.00 93.88 262 MET A N 1
ATOM 2133 C CA . MET A 1 262 ? -15.858 -5.182 18.409 1.00 93.88 262 MET A CA 1
ATOM 2134 C C . MET A 1 262 ? -15.070 -3.938 18.827 1.00 93.88 262 MET A C 1
ATOM 2136 O O . MET A 1 262 ? -15.478 -2.824 18.517 1.00 93.88 262 MET A O 1
ATOM 2140 N N . GLU A 1 263 ? -13.891 -4.129 19.419 1.00 95.31 263 GLU A N 1
ATOM 2141 C CA . GLU A 1 263 ? -12.973 -3.047 19.795 1.00 95.31 263 GLU A CA 1
ATOM 2142 C C . GLU A 1 263 ? -12.552 -2.213 18.586 1.00 95.31 263 GLU A C 1
ATOM 2144 O O . GLU A 1 263 ? -12.377 -1.006 18.702 1.00 95.31 263 GLU A O 1
ATOM 2149 N N . LEU A 1 264 ? -12.404 -2.828 17.407 1.00 95.75 264 LEU A N 1
ATOM 2150 C CA . LEU A 1 264 ? -12.124 -2.086 16.183 1.00 95.75 264 LEU A CA 1
ATOM 2151 C C . LEU A 1 264 ? -13.279 -1.151 15.806 1.00 95.75 264 LEU A C 1
ATOM 2153 O O . LEU A 1 264 ? -13.025 -0.013 15.412 1.00 95.75 264 LEU A O 1
ATOM 2157 N N . PHE A 1 265 ? -14.523 -1.623 15.874 1.00 94.94 265 PHE A N 1
ATOM 2158 C CA . PHE A 1 265 ? -15.688 -0.797 15.557 1.00 94.94 265 PHE A CA 1
ATOM 2159 C C . PHE A 1 265 ? -15.862 0.326 16.575 1.00 94.94 265 PHE A C 1
ATOM 2161 O O . PHE A 1 265 ? -16.003 1.479 16.172 1.00 94.94 265 PHE A O 1
ATOM 2168 N N . GLU A 1 266 ? -15.757 0.011 17.866 1.00 93.19 266 GLU A N 1
ATOM 2169 C CA . GLU A 1 266 ? -15.797 0.993 18.952 1.00 93.19 266 GLU A CA 1
ATOM 2170 C C . GLU A 1 266 ? -14.701 2.054 18.785 1.00 93.19 266 GLU A C 1
ATOM 2172 O O . GLU A 1 266 ? -15.007 3.245 18.696 1.00 93.19 266 GLU A O 1
ATOM 2177 N N . TYR A 1 267 ? -13.449 1.627 18.585 1.00 93.06 267 TYR A N 1
ATOM 2178 C CA . TYR A 1 267 ? -12.313 2.517 18.338 1.00 93.06 267 TYR A CA 1
ATOM 2179 C C . TYR A 1 267 ? -12.575 3.486 17.180 1.00 93.06 267 TYR A C 1
ATOM 2181 O O . TYR A 1 267 ? -12.276 4.673 17.283 1.00 93.06 267 TYR A O 1
ATOM 2189 N N . LEU A 1 268 ? -13.132 3.005 16.066 1.00 91.12 268 LEU A N 1
ATOM 2190 C CA . LEU A 1 268 ? -13.379 3.833 14.884 1.00 91.12 268 LEU A CA 1
ATOM 2191 C C . LEU A 1 268 ? -14.536 4.824 15.063 1.00 91.12 268 LEU A C 1
ATOM 2193 O O . LEU A 1 268 ? -14.480 5.920 14.496 1.00 91.12 268 LEU A O 1
ATOM 2197 N N . VAL A 1 269 ? -15.564 4.459 15.833 1.00 90.00 269 VAL A N 1
ATOM 2198 C CA . VAL A 1 269 ? -16.678 5.357 16.172 1.00 90.00 269 VAL A CA 1
ATOM 2199 C C . VAL A 1 269 ? -16.184 6.481 17.079 1.00 90.00 269 VAL A C 1
ATOM 2201 O O . VAL A 1 269 ? -16.372 7.652 16.745 1.00 90.00 269 VAL A O 1
ATOM 2204 N N . GLU A 1 270 ? -15.483 6.141 18.164 1.00 88.81 270 GLU A N 1
ATOM 2205 C CA . GLU A 1 270 ? -14.925 7.120 19.106 1.00 88.81 270 GLU A CA 1
ATOM 2206 C C . GLU A 1 270 ? -13.910 8.047 18.435 1.00 88.81 270 GLU A C 1
ATOM 2208 O O . GLU A 1 270 ? -13.946 9.268 18.608 1.00 88.81 270 GLU A O 1
ATOM 2213 N N . TRP A 1 271 ? -13.027 7.476 17.611 1.00 86.75 271 TRP A N 1
ATOM 2214 C CA . TRP A 1 271 ? -12.003 8.225 16.893 1.00 86.75 271 TRP A CA 1
ATOM 2215 C C . TRP A 1 271 ? -12.611 9.313 15.990 1.00 86.75 271 TRP A C 1
ATOM 2217 O O . TRP A 1 271 ? -12.038 10.399 15.849 1.00 86.75 271 TRP A O 1
ATOM 2227 N N . PHE A 1 272 ? -13.786 9.067 15.392 1.00 83.00 272 PHE A N 1
ATOM 2228 C CA . PHE A 1 272 ? -14.435 10.029 14.493 1.00 83.00 272 PHE A CA 1
ATOM 2229 C C . PHE A 1 272 ? -14.799 11.333 15.214 1.00 83.00 272 PHE A C 1
ATOM 2231 O O . PHE A 1 272 ? -14.658 12.422 14.642 1.00 83.00 272 PHE A O 1
ATOM 2238 N N . ASP A 1 273 ? -15.217 11.217 16.475 1.00 83.25 273 ASP A N 1
ATOM 2239 C CA . ASP A 1 273 ? -15.727 12.314 17.297 1.00 83.25 273 ASP A CA 1
ATOM 2240 C C . ASP A 1 273 ? -14.624 13.093 18.038 1.00 83.25 273 ASP A C 1
ATOM 2242 O O . ASP A 1 273 ? -14.908 14.084 18.720 1.00 83.25 273 ASP A O 1
ATOM 2246 N N . LEU A 1 274 ? -13.350 12.717 17.856 1.00 83.69 274 LEU A N 1
ATOM 2247 C CA . LEU A 1 274 ? -12.210 13.474 18.380 1.00 83.69 274 LEU A CA 1
ATOM 2248 C C . LEU A 1 274 ? -12.214 14.925 17.868 1.00 83.69 274 LEU A C 1
ATOM 2250 O O . LEU A 1 274 ? -12.617 15.220 16.738 1.00 83.69 274 LEU A O 1
ATOM 2254 N N . LYS A 1 275 ? -11.738 15.860 18.697 1.00 75.62 275 LYS A N 1
ATOM 2255 C CA . LYS A 1 275 ? -11.741 17.297 18.366 1.00 75.62 275 LYS A CA 1
ATOM 2256 C C . LYS A 1 275 ? -10.459 17.765 17.679 1.00 75.62 275 LYS A C 1
ATOM 2258 O O . LYS A 1 275 ? -10.536 18.675 16.859 1.00 75.62 275 LYS A O 1
ATOM 2263 N N . SER A 1 276 ? -9.310 17.172 18.004 1.00 77.88 276 SER A N 1
ATOM 2264 C CA . SER A 1 276 ? -8.010 17.560 17.446 1.00 77.88 276 SER A CA 1
ATOM 2265 C C . SER A 1 276 ? -7.671 16.770 16.180 1.00 77.88 276 SER A C 1
ATOM 2267 O O . SER A 1 276 ? -7.848 15.554 16.134 1.00 77.88 276 SER A O 1
ATOM 2269 N N . ASP A 1 277 ? -7.135 17.451 15.164 1.00 74.62 277 ASP A N 1
ATOM 2270 C CA . ASP A 1 277 ? -6.678 16.817 13.920 1.00 74.62 277 ASP A CA 1
ATOM 2271 C C . ASP A 1 277 ? -5.390 15.993 14.112 1.00 74.62 277 ASP A C 1
ATOM 2273 O O . ASP A 1 277 ? -5.166 15.023 13.389 1.00 74.62 277 ASP A O 1
ATOM 2277 N N . GLU A 1 278 ? -4.554 16.331 15.101 1.00 74.88 278 GLU A N 1
ATOM 2278 C CA . GLU A 1 278 ? -3.336 15.566 15.409 1.00 74.88 278 GLU A CA 1
ATOM 2279 C C . GLU A 1 278 ? -3.655 14.261 16.149 1.00 74.88 278 GLU A C 1
ATOM 2281 O O . GLU A 1 278 ? -3.086 13.216 15.834 1.00 74.88 278 GLU A O 1
ATOM 2286 N N . GLU A 1 279 ? -4.628 14.288 17.067 1.00 79.31 279 GLU A N 1
ATOM 2287 C CA . GLU A 1 279 ? -5.114 13.095 17.786 1.00 79.31 279 GLU A CA 1
ATOM 2288 C C . GLU A 1 279 ? -5.793 12.094 16.844 1.00 79.31 279 GLU A C 1
ATOM 2290 O O . GLU A 1 279 ? -5.904 10.905 17.143 1.00 79.31 279 GLU A O 1
ATOM 2295 N N . LYS A 1 280 ? -6.204 12.568 15.666 1.00 86.12 280 LYS A N 1
ATOM 2296 C CA . LYS A 1 280 ? -6.791 11.748 14.617 1.00 86.12 280 LYS A CA 1
ATOM 2297 C C . LYS A 1 280 ? -5.749 10.938 13.840 1.00 86.12 280 LYS A C 1
ATOM 2299 O O . LYS A 1 280 ? -6.113 10.057 13.078 1.00 86.12 280 LYS A O 1
ATOM 2304 N N . ILE A 1 281 ? -4.445 11.122 14.002 1.00 93.44 281 ILE A N 1
ATOM 2305 C CA . ILE A 1 281 ? -3.490 10.315 13.222 1.00 93.44 281 ILE A CA 1
ATOM 2306 C C . ILE A 1 281 ? -3.505 8.848 13.690 1.00 93.44 281 ILE A C 1
ATOM 2308 O O . ILE A 1 281 ? -3.080 8.527 14.797 1.00 93.44 281 ILE A O 1
ATOM 2312 N N . ILE A 1 282 ? -3.970 7.937 12.826 1.00 95.19 282 ILE A N 1
ATOM 2313 C CA . ILE A 1 282 ? -4.011 6.500 13.120 1.00 95.19 282 ILE A CA 1
ATOM 2314 C C . ILE A 1 282 ? -2.729 5.842 12.627 1.00 95.19 282 ILE A C 1
ATOM 2316 O O . ILE A 1 282 ? -2.435 5.820 11.430 1.00 95.19 282 ILE A O 1
ATOM 2320 N N . MET A 1 283 ? -1.990 5.241 13.554 1.00 95.44 283 MET A N 1
ATOM 2321 C CA . MET A 1 283 ? -0.739 4.540 13.286 1.00 95.44 283 MET A CA 1
ATOM 2322 C C . MET A 1 283 ? -0.532 3.388 14.270 1.00 95.44 283 MET A C 1
ATOM 2324 O O . MET A 1 283 ? -1.052 3.403 15.386 1.00 95.44 283 MET A O 1
ATOM 2328 N N . VAL A 1 284 ? 0.231 2.381 13.838 1.00 96.38 284 VAL A N 1
ATOM 2329 C CA . VAL A 1 284 ? 0.589 1.214 14.668 1.00 96.38 284 VAL A CA 1
ATOM 2330 C C . VAL A 1 284 ? 1.847 1.436 15.505 1.00 96.38 284 VAL A C 1
ATOM 2332 O O . VAL A 1 284 ? 2.027 0.795 16.531 1.00 96.38 284 VAL A O 1
ATOM 2335 N N . GLU A 1 285 ? 2.735 2.327 15.067 1.00 94.62 285 GLU A N 1
ATOM 2336 C CA . GLU A 1 285 ? 3.949 2.702 15.786 1.00 94.62 285 GLU A CA 1
ATOM 2337 C C . GLU A 1 285 ? 4.474 4.046 15.281 1.00 94.62 285 GLU A C 1
ATOM 2339 O O . GLU A 1 285 ? 4.241 4.413 14.126 1.00 94.62 285 GLU A O 1
ATOM 2344 N N . ASN A 1 286 ? 5.249 4.736 16.118 1.00 93.12 286 ASN A N 1
ATOM 2345 C CA . ASN A 1 286 ? 6.018 5.902 15.694 1.00 93.12 286 ASN A CA 1
ATOM 2346 C C . ASN A 1 286 ? 7.177 5.498 14.773 1.00 93.12 286 ASN A C 1
ATOM 2348 O O . ASN A 1 286 ? 7.836 4.489 15.051 1.00 93.12 286 ASN A O 1
ATOM 2352 N N . PRO A 1 287 ? 7.463 6.278 13.710 1.00 91.25 287 PRO A N 1
ATOM 2353 C CA . PRO A 1 287 ? 8.639 6.065 12.882 1.00 91.25 287 PRO A CA 1
ATOM 2354 C C . PRO A 1 287 ? 9.914 6.055 13.727 1.00 91.25 287 PRO A C 1
ATOM 2356 O O . PRO A 1 287 ? 10.081 6.867 14.636 1.00 91.25 287 PRO A O 1
ATOM 2359 N N . LYS A 1 288 ? 10.816 5.131 13.404 1.00 88.25 288 LYS A N 1
ATOM 2360 C CA . LYS A 1 288 ? 12.130 4.984 14.035 1.00 88.25 288 LYS A CA 1
ATOM 2361 C C . LYS A 1 288 ? 13.214 5.066 12.972 1.00 88.25 288 LYS A C 1
ATOM 2363 O O . LYS A 1 288 ? 12.943 4.799 11.795 1.00 88.25 288 LYS A O 1
ATOM 2368 N N . ASP A 1 289 ? 14.418 5.401 13.427 1.00 90.25 289 ASP A N 1
ATOM 2369 C CA . ASP A 1 289 ? 15.631 5.537 12.622 1.00 90.25 289 ASP A CA 1
ATOM 2370 C C . ASP A 1 289 ? 15.532 6.618 11.529 1.00 90.25 289 ASP A C 1
ATOM 2372 O O . ASP A 1 289 ? 14.448 7.050 11.137 1.00 90.25 289 ASP A O 1
ATOM 2376 N N . TYR A 1 290 ? 16.682 7.091 11.041 1.00 90.25 290 TYR A N 1
ATOM 2377 C CA . TYR A 1 290 ? 16.766 8.056 9.933 1.00 90.25 290 TYR A CA 1
ATOM 2378 C C . TYR A 1 290 ? 15.924 9.336 10.124 1.00 90.25 290 TYR A C 1
ATOM 2380 O O . TYR A 1 290 ? 15.338 9.849 9.172 1.00 90.25 290 TYR A O 1
ATOM 2388 N N . GLU A 1 291 ? 15.872 9.879 11.348 1.00 90.19 291 GLU A N 1
ATOM 2389 C CA . GLU A 1 291 ? 14.989 11.002 11.719 1.00 90.19 291 GLU A CA 1
ATOM 2390 C C . GLU A 1 291 ? 15.125 12.215 10.779 1.00 90.19 291 GLU A C 1
ATOM 2392 O O . GLU A 1 291 ? 14.129 12.798 10.351 1.00 90.19 291 GLU A O 1
ATOM 2397 N N . ASN A 1 292 ? 16.358 12.566 10.399 1.00 89.06 292 ASN A N 1
ATOM 2398 C CA . ASN A 1 292 ? 16.626 13.677 9.485 1.00 89.06 292 ASN A CA 1
ATOM 2399 C C . ASN A 1 292 ? 16.028 13.442 8.093 1.00 89.06 292 ASN A C 1
ATOM 2401 O O . ASN A 1 292 ? 15.391 14.334 7.535 1.00 89.06 292 ASN A O 1
ATOM 2405 N N . SER A 1 293 ? 16.191 12.237 7.548 1.00 88.81 293 SER A N 1
ATOM 2406 C CA . SER A 1 293 ? 15.645 11.866 6.242 1.00 88.81 293 SER A CA 1
ATOM 2407 C C . SER A 1 293 ? 14.123 11.807 6.294 1.00 88.81 293 SER A C 1
ATOM 2409 O O . SER A 1 293 ? 13.450 12.393 5.442 1.00 88.81 293 SER A O 1
ATOM 2411 N N . ARG A 1 294 ? 13.568 11.191 7.343 1.00 90.88 294 ARG A N 1
ATOM 2412 C CA . ARG A 1 294 ? 12.124 11.089 7.579 1.00 90.88 294 ARG A CA 1
ATOM 2413 C C . ARG A 1 294 ? 11.437 12.445 7.667 1.00 90.88 294 ARG A C 1
ATOM 2415 O O . ARG A 1 294 ? 10.421 12.620 7.009 1.00 90.88 294 ARG A O 1
ATOM 2422 N N . LYS A 1 295 ? 12.018 13.443 8.345 1.00 87.69 295 LYS A N 1
ATOM 2423 C CA . LYS A 1 295 ? 11.477 14.824 8.375 1.00 87.69 295 LYS A CA 1
ATOM 2424 C C . LYS A 1 295 ? 11.192 15.388 6.977 1.00 87.69 295 LYS A C 1
ATOM 2426 O O . LYS A 1 295 ? 10.274 16.191 6.801 1.00 87.69 295 LYS A O 1
ATOM 2431 N N . VAL A 1 296 ? 11.963 14.966 5.977 1.00 83.88 296 VAL A N 1
ATOM 2432 C CA . VAL A 1 296 ? 11.797 15.393 4.586 1.00 83.88 296 VAL A CA 1
ATOM 2433 C C . VAL A 1 296 ? 10.783 14.516 3.850 1.00 83.88 296 VAL A C 1
ATOM 2435 O O . VAL A 1 296 ? 9.890 15.050 3.183 1.00 83.88 296 VAL A O 1
ATOM 2438 N N . VAL A 1 297 ? 10.909 13.191 3.956 1.00 86.00 297 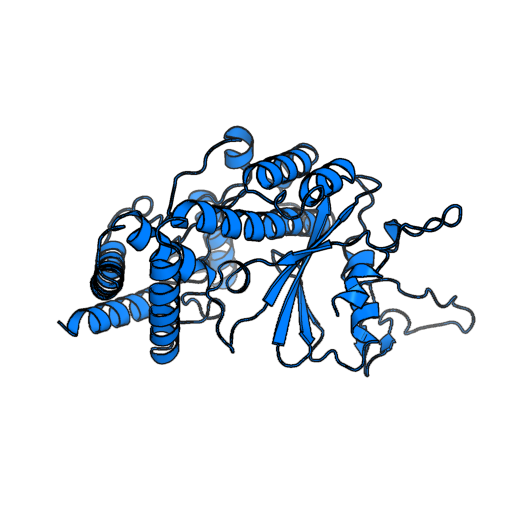VAL A N 1
ATOM 2439 C CA . VAL A 1 297 ? 10.219 12.247 3.061 1.00 86.00 297 VAL A CA 1
ATOM 2440 C C . VAL A 1 297 ? 8.918 11.667 3.608 1.00 86.00 297 VAL A C 1
ATOM 2442 O O . VAL A 1 297 ? 8.060 11.285 2.807 1.00 86.00 297 VAL A O 1
ATOM 2445 N N . ASP A 1 298 ? 8.772 11.596 4.932 1.00 91.88 298 ASP A N 1
ATOM 2446 C CA . ASP A 1 298 ? 7.589 11.034 5.574 1.00 91.88 298 ASP A CA 1
ATOM 2447 C C . ASP A 1 298 ? 6.358 11.887 5.286 1.00 91.88 298 ASP A C 1
ATOM 2449 O O . ASP A 1 298 ? 6.417 13.085 4.970 1.00 91.88 298 ASP A O 1
ATOM 2453 N N . TRP A 1 299 ? 5.210 11.226 5.377 1.00 92.38 299 TRP A N 1
ATOM 2454 C CA . TRP A 1 299 ? 3.939 11.911 5.336 1.00 92.38 299 TRP A CA 1
ATOM 2455 C C . TRP A 1 299 ? 3.850 12.945 6.468 1.00 92.38 299 TRP A C 1
ATOM 2457 O O . TRP A 1 299 ? 4.279 12.700 7.594 1.00 92.38 299 TRP A O 1
ATOM 2467 N N . ASN A 1 300 ? 3.282 14.109 6.159 1.00 91.00 300 ASN A N 1
ATOM 2468 C CA . ASN A 1 300 ? 3.136 15.210 7.099 1.00 91.00 300 ASN A CA 1
ATOM 2469 C C . ASN A 1 300 ? 1.774 15.885 6.906 1.00 91.00 300 ASN A C 1
ATOM 2471 O O . ASN A 1 300 ? 1.444 16.287 5.788 1.00 91.00 300 ASN A O 1
ATOM 2475 N N . LEU A 1 301 ? 1.029 16.040 8.003 1.00 91.94 301 LEU A N 1
ATOM 2476 C CA . LEU A 1 301 ? -0.327 16.590 8.002 1.00 91.94 301 LEU A CA 1
ATOM 2477 C C . LEU A 1 301 ? -0.389 17.991 7.380 1.00 91.94 301 LEU A C 1
ATOM 2479 O O . LEU A 1 301 ? -1.164 18.213 6.455 1.00 91.94 301 LEU A O 1
ATOM 2483 N N . ASN A 1 302 ? 0.479 18.911 7.810 1.00 90.75 302 ASN A N 1
ATOM 2484 C CA . ASN A 1 302 ? 0.499 20.289 7.301 1.00 90.75 302 ASN A CA 1
ATOM 2485 C C . ASN A 1 302 ? 0.799 20.343 5.799 1.00 90.75 302 ASN A C 1
ATOM 2487 O O . ASN A 1 302 ? 0.217 21.144 5.066 1.00 90.75 302 ASN A O 1
ATOM 2491 N N . ARG A 1 303 ? 1.688 19.463 5.321 1.00 89.44 303 ARG A N 1
ATOM 2492 C CA . ARG A 1 303 ? 1.998 19.350 3.891 1.00 89.44 303 ARG A CA 1
ATOM 2493 C C . ARG A 1 303 ? 0.799 18.845 3.092 1.00 89.44 303 ARG A C 1
ATOM 2495 O O . ARG A 1 303 ? 0.532 19.392 2.026 1.00 89.44 303 ARG A O 1
ATOM 2502 N N . GLU A 1 304 ? 0.085 17.832 3.587 1.00 90.94 304 GLU A N 1
ATOM 2503 C CA . GLU A 1 304 ? -1.127 17.338 2.922 1.00 90.94 304 GLU A CA 1
ATOM 2504 C C . GLU A 1 304 ? -2.235 18.400 2.929 1.00 90.94 304 GLU A C 1
ATOM 2506 O O . GLU A 1 304 ? -2.818 18.658 1.880 1.00 90.94 304 GLU A O 1
ATOM 2511 N N . LEU A 1 305 ? -2.481 19.068 4.061 1.00 91.06 305 LEU A N 1
ATOM 2512 C CA . LEU A 1 305 ? -3.476 20.142 4.162 1.00 91.06 305 LEU A CA 1
ATOM 2513 C C . LEU A 1 305 ? -3.215 21.253 3.141 1.00 91.06 305 LEU A C 1
ATOM 2515 O O . LEU A 1 305 ? -4.126 21.614 2.399 1.00 91.06 305 LEU A O 1
ATOM 2519 N N . LYS A 1 306 ? -1.963 21.719 3.028 1.00 90.81 306 LYS A N 1
ATOM 2520 C CA . LYS A 1 306 ? -1.576 22.732 2.036 1.00 90.81 306 LYS A CA 1
ATOM 2521 C C . LYS A 1 306 ? -1.832 22.258 0.599 1.00 90.81 306 LYS A C 1
ATOM 2523 O O . LYS A 1 306 ? -2.442 22.978 -0.185 1.00 90.81 306 LYS A O 1
ATOM 2528 N N . GLN A 1 307 ? -1.413 21.035 0.260 1.00 88.62 307 GLN A N 1
ATOM 2529 C CA . GLN A 1 307 ? -1.620 20.468 -1.081 1.00 88.62 307 GLN A CA 1
ATOM 2530 C C . GLN A 1 307 ? -3.106 20.329 -1.431 1.00 88.62 307 GLN A C 1
ATOM 2532 O O . GLN A 1 307 ? -3.509 20.595 -2.564 1.00 88.62 307 GLN A O 1
ATOM 2537 N N . ARG A 1 308 ? -3.930 19.908 -0.466 1.00 90.62 308 ARG A N 1
ATOM 2538 C CA . ARG A 1 308 ? -5.378 19.769 -0.647 1.00 90.62 308 ARG A CA 1
ATOM 2539 C C . ARG A 1 308 ? -6.055 21.124 -0.781 1.00 90.62 308 ARG A C 1
ATOM 2541 O O . ARG A 1 308 ? -6.902 21.276 -1.654 1.00 90.62 308 ARG A O 1
ATOM 2548 N N . GLU A 1 309 ? -5.686 22.097 0.046 1.00 91.88 309 GLU A N 1
ATOM 2549 C CA . GLU A 1 309 ? -6.187 23.468 -0.056 1.00 91.88 309 GLU A CA 1
ATOM 2550 C C . GLU A 1 309 ? -5.928 24.045 -1.447 1.00 91.88 309 GLU A C 1
ATOM 2552 O O . GLU A 1 309 ? -6.877 24.450 -2.112 1.00 91.88 309 GLU A O 1
ATOM 2557 N N . GLU A 1 310 ? -4.687 23.996 -1.932 1.00 90.69 310 GLU A N 1
ATOM 2558 C CA . GLU A 1 310 ? -4.343 24.470 -3.277 1.00 90.69 310 GLU A CA 1
ATOM 2559 C C . GLU A 1 310 ? -5.146 23.738 -4.362 1.00 90.69 310 GLU A C 1
ATOM 2561 O O . GLU A 1 310 ? -5.702 24.365 -5.266 1.00 90.69 310 GLU A O 1
ATOM 2566 N N . HIS A 1 311 ? -5.253 22.411 -4.264 1.00 88.81 311 HIS A N 1
ATOM 2567 C CA . HIS A 1 311 ? -5.984 21.598 -5.232 1.00 88.81 311 HIS A CA 1
ATOM 2568 C C . HIS A 1 311 ? -7.477 21.949 -5.293 1.00 88.81 311 HIS A C 1
ATOM 2570 O O . HIS A 1 311 ? -8.000 22.233 -6.372 1.00 88.81 311 HIS A O 1
ATOM 2576 N N . PHE A 1 312 ? -8.168 21.945 -4.152 1.00 90.69 312 PHE A N 1
ATOM 2577 C CA . PHE A 1 312 ? -9.611 22.179 -4.110 1.00 90.69 312 PHE A CA 1
ATOM 2578 C C . PHE A 1 312 ? -9.971 23.643 -4.336 1.00 90.69 312 PHE A C 1
ATOM 2580 O O . PHE A 1 312 ? -10.989 23.907 -4.972 1.00 90.69 312 PHE A O 1
ATOM 2587 N N . LYS A 1 313 ? -9.132 24.586 -3.900 1.00 92.38 313 LYS A N 1
ATOM 2588 C CA . LYS A 1 313 ? -9.310 26.007 -4.210 1.00 92.38 313 LYS A CA 1
ATOM 2589 C C . LYS A 1 313 ? -9.266 26.254 -5.717 1.00 92.38 313 LYS A C 1
ATOM 2591 O O . LYS A 1 313 ? -10.127 26.950 -6.241 1.00 92.38 313 LYS A O 1
ATOM 2596 N N . ASN A 1 314 ? -8.328 25.621 -6.424 1.00 91.56 314 ASN A N 1
ATOM 2597 C CA . ASN A 1 314 ? -8.238 25.717 -7.883 1.00 91.56 314 ASN A CA 1
ATOM 2598 C C . ASN A 1 314 ? -9.419 25.051 -8.609 1.00 91.56 314 ASN A C 1
ATOM 2600 O O . ASN A 1 314 ? -9.793 25.497 -9.689 1.00 91.56 314 ASN A O 1
ATOM 2604 N N . LEU A 1 315 ? -9.987 23.981 -8.046 1.00 91.62 315 LEU A N 1
ATOM 2605 C CA . LEU A 1 315 ? -11.101 23.253 -8.661 1.00 91.62 315 LEU A CA 1
ATOM 2606 C C . LEU A 1 315 ? -12.473 23.883 -8.403 1.00 91.62 315 LEU A C 1
ATOM 2608 O O . LEU A 1 315 ? -13.330 23.831 -9.280 1.00 91.62 315 LEU A O 1
ATOM 2612 N N . LEU A 1 316 ? -12.705 24.400 -7.195 1.00 91.62 316 LEU A N 1
ATOM 2613 C CA . LEU A 1 316 ? -14.038 24.779 -6.714 1.00 91.62 316 LEU A CA 1
ATOM 2614 C C . LEU A 1 316 ? -14.205 26.289 -6.505 1.00 91.62 316 LEU A C 1
ATOM 2616 O O . LEU A 1 316 ? -15.333 26.773 -6.507 1.00 91.62 316 LEU A O 1
ATOM 2620 N N . GLY A 1 317 ? -13.114 27.044 -6.341 1.00 89.94 317 GLY A N 1
ATOM 2621 C CA . GLY A 1 317 ? -13.182 28.463 -5.997 1.00 89.94 317 GLY A CA 1
ATOM 2622 C C . GLY A 1 317 ? -13.656 28.668 -4.558 1.00 89.94 317 GLY A C 1
ATOM 2623 O O . GLY A 1 317 ? -12.846 28.595 -3.639 1.00 89.94 317 GLY A O 1
ATOM 2624 N N . GLU A 1 318 ? -14.953 28.918 -4.361 1.00 89.19 318 GLU A N 1
ATOM 2625 C CA . GLU A 1 318 ? -15.576 29.099 -3.039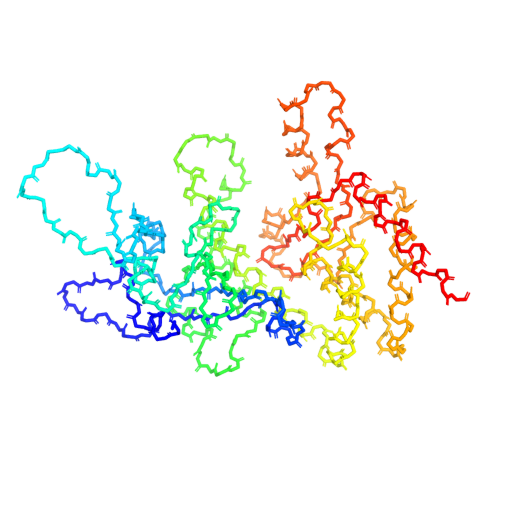 1.00 89.19 318 GLU A CA 1
ATOM 2626 C C . GLU A 1 318 ? -16.111 27.774 -2.464 1.00 89.19 318 GLU A C 1
ATOM 2628 O O . GLU A 1 318 ? -16.529 26.875 -3.195 1.00 89.19 318 GLU A O 1
ATOM 2633 N N . GLY A 1 319 ? -16.112 27.634 -1.132 1.00 86.81 319 GLY A N 1
ATOM 2634 C CA . GLY A 1 319 ? -16.614 26.433 -0.449 1.00 86.81 319 GLY A CA 1
ATOM 2635 C C . GLY A 1 319 ? -15.675 25.221 -0.520 1.00 86.81 319 GLY A C 1
ATOM 2636 O O . GLY A 1 319 ? -16.096 24.088 -0.248 1.00 86.81 319 GLY A O 1
ATOM 2637 N N . TYR A 1 320 ? -14.408 25.439 -0.887 1.00 90.25 320 TYR A N 1
ATOM 2638 C CA . TYR A 1 320 ? -13.373 24.408 -0.971 1.00 90.25 320 TYR A CA 1
ATOM 2639 C C . TYR A 1 320 ? -12.964 23.864 0.405 1.00 90.25 320 TYR A C 1
ATOM 2641 O O . TYR A 1 320 ? -12.491 22.730 0.506 1.00 90.25 320 TYR A O 1
ATOM 2649 N N . GLU A 1 321 ? -13.164 24.645 1.467 1.00 89.94 321 GLU A N 1
ATOM 2650 C CA . GLU A 1 321 ? -12.625 24.421 2.810 1.00 89.94 321 GLU A CA 1
ATOM 2651 C C . GLU A 1 321 ? -13.117 23.105 3.414 1.00 89.94 321 GLU A C 1
ATOM 2653 O O . GLU A 1 321 ? -12.390 22.424 4.133 1.00 89.94 321 GLU A O 1
ATOM 2658 N N . LYS A 1 322 ? -14.353 22.696 3.104 1.00 86.44 322 LYS A N 1
ATOM 2659 C CA . LYS A 1 322 ? -14.886 21.404 3.562 1.00 86.44 322 LYS A CA 1
ATOM 2660 C C . LYS A 1 322 ? -14.229 20.212 2.857 1.00 86.44 322 LYS A C 1
ATOM 2662 O O . LYS A 1 322 ? -14.145 19.139 3.443 1.00 86.44 322 LYS A O 1
ATOM 2667 N N . HIS A 1 323 ? -13.768 20.394 1.618 1.00 86.75 323 HIS A N 1
ATOM 2668 C CA . HIS A 1 323 ? -13.160 19.347 0.795 1.00 86.75 323 HIS A CA 1
ATOM 2669 C C . HIS A 1 323 ? -11.646 19.225 1.021 1.00 86.75 323 HIS A C 1
ATOM 2671 O O . HIS A 1 323 ? -11.090 18.131 0.886 1.00 86.75 323 HIS A O 1
ATOM 2677 N N . SER A 1 324 ? -10.986 20.316 1.423 1.00 89.81 324 SER A N 1
ATOM 2678 C CA . SER A 1 324 ? -9.548 20.330 1.710 1.00 89.81 324 SER A CA 1
ATOM 2679 C C . SER A 1 324 ? -9.166 19.621 3.011 1.00 89.81 324 SER A C 1
ATOM 2681 O O . SER A 1 324 ? -8.009 19.231 3.161 1.00 89.81 324 SER A O 1
ATOM 2683 N N . LYS A 1 325 ? -10.124 19.368 3.912 1.00 89.44 325 LYS A N 1
ATOM 2684 C CA . LYS A 1 325 ? -9.887 18.637 5.166 1.00 89.44 325 LYS A CA 1
ATOM 2685 C C . LYS A 1 325 ? -9.311 17.243 4.918 1.00 89.44 325 LYS A C 1
ATOM 2687 O O . LYS A 1 325 ? -9.712 16.544 3.983 1.00 89.44 325 LYS A O 1
ATOM 2692 N N . VAL A 1 326 ? -8.394 16.838 5.792 1.00 91.00 326 VAL A N 1
ATOM 2693 C CA . VAL A 1 326 ? -7.910 15.458 5.880 1.00 91.00 326 VAL A CA 1
ATOM 2694 C C . VAL A 1 326 ? -8.855 14.696 6.801 1.00 91.00 326 VAL A C 1
ATOM 2696 O O . VAL A 1 326 ? -9.066 15.084 7.946 1.00 91.00 326 VAL A O 1
ATOM 2699 N N . VAL A 1 327 ? -9.450 13.623 6.290 1.00 90.06 327 VAL A N 1
ATOM 2700 C CA . VAL A 1 327 ? -10.389 12.775 7.030 1.00 90.06 327 VAL A CA 1
ATOM 2701 C C . VAL A 1 327 ? -9.768 11.385 7.119 1.00 90.06 327 VAL A C 1
ATOM 2703 O O . VAL A 1 327 ? -9.364 10.840 6.100 1.00 90.06 327 VAL A O 1
ATOM 2706 N N . TRP A 1 328 ? -9.664 10.831 8.329 1.00 90.19 328 TRP A N 1
ATOM 2707 C CA . TRP A 1 328 ? -9.074 9.507 8.597 1.00 90.19 328 TRP A CA 1
ATOM 2708 C C . TRP A 1 328 ? -7.637 9.350 8.058 1.00 90.19 328 TRP A C 1
ATOM 2710 O O . TRP A 1 328 ? -7.385 8.507 7.191 1.00 90.19 328 TRP A O 1
ATOM 2720 N N . PRO A 1 329 ? -6.661 10.143 8.551 1.00 94.50 329 PRO A N 1
ATOM 2721 C CA . PRO A 1 329 ? -5.251 9.912 8.249 1.00 94.50 329 PRO A CA 1
ATOM 2722 C C . PRO A 1 329 ? -4.784 8.567 8.830 1.00 94.50 329 PRO A C 1
ATOM 2724 O O . PRO A 1 329 ? -4.475 8.452 10.014 1.00 94.50 329 PRO A O 1
ATOM 2727 N N . ILE A 1 330 ? -4.722 7.542 7.975 1.00 97.06 330 ILE A N 1
ATOM 2728 C CA . ILE A 1 330 ? -4.317 6.175 8.334 1.00 97.06 330 ILE A CA 1
ATOM 2729 C C . ILE A 1 330 ? -2.920 5.917 7.781 1.00 97.06 330 ILE A C 1
ATOM 2731 O O . ILE A 1 330 ? -2.746 5.675 6.578 1.00 97.06 330 ILE A O 1
ATOM 2735 N N . ILE A 1 331 ? -1.922 5.968 8.658 1.00 97.44 331 ILE A N 1
ATOM 2736 C CA . ILE A 1 331 ? -0.513 6.039 8.286 1.00 97.44 331 ILE A CA 1
ATOM 2737 C C . ILE A 1 331 ? 0.133 4.656 8.323 1.00 97.44 331 ILE A C 1
ATOM 2739 O O . ILE A 1 331 ? 0.164 3.970 9.345 1.00 97.44 331 ILE A O 1
ATOM 2743 N N . LEU A 1 332 ? 0.680 4.251 7.179 1.00 96.94 332 LEU A N 1
ATOM 2744 C CA . LEU A 1 332 ? 1.434 3.010 7.047 1.00 96.94 332 LEU A CA 1
ATOM 2745 C C . LEU A 1 332 ? 2.800 3.134 7.738 1.00 96.94 332 LEU A C 1
ATOM 2747 O O . LEU A 1 332 ? 3.459 4.169 7.567 1.00 96.94 332 LEU A O 1
ATOM 2751 N N . PRO A 1 333 ? 3.280 2.076 8.425 1.00 96.56 333 PRO A N 1
ATOM 2752 C CA . PRO A 1 333 ? 4.620 2.022 8.999 1.00 96.56 333 PRO A CA 1
ATOM 2753 C C . PRO A 1 333 ? 5.642 1.775 7.879 1.00 96.56 333 PRO A C 1
ATOM 2755 O O . PRO A 1 333 ? 6.277 0.726 7.796 1.00 96.56 333 PRO A O 1
ATOM 2758 N N . GLY A 1 334 ? 5.754 2.727 6.961 1.00 93.81 334 GLY A N 1
ATOM 2759 C CA . GLY A 1 334 ? 6.678 2.712 5.837 1.00 93.81 334 GLY A CA 1
ATOM 2760 C C . GLY A 1 334 ? 7.938 3.528 6.105 1.00 93.81 334 GLY A C 1
ATOM 2761 O O . GLY A 1 334 ? 8.045 4.265 7.088 1.00 93.81 334 GLY A O 1
ATOM 2762 N N . PHE A 1 335 ? 8.891 3.436 5.184 1.00 94.38 335 PHE A N 1
ATOM 2763 C CA . PHE A 1 335 ? 9.932 4.443 5.039 1.00 94.38 335 PHE A CA 1
ATOM 2764 C C . PHE A 1 335 ? 10.002 4.835 3.560 1.00 94.38 335 PHE A C 1
ATOM 2766 O O . PHE A 1 335 ? 10.461 4.042 2.743 1.00 94.38 335 PHE A O 1
ATOM 2773 N N . PRO A 1 336 ? 9.464 6.003 3.172 1.00 94.06 336 PRO A N 1
ATOM 2774 C CA . PRO A 1 336 ? 8.706 6.952 3.983 1.00 94.06 336 PRO A CA 1
ATOM 2775 C C . PRO A 1 336 ? 7.329 6.441 4.412 1.00 94.06 336 PRO A C 1
ATOM 2777 O O . PRO A 1 336 ? 6.734 5.603 3.727 1.00 94.06 336 PRO A O 1
ATOM 2780 N N . THR A 1 337 ? 6.786 6.992 5.495 1.00 95.12 337 THR A N 1
ATOM 2781 C CA . THR A 1 337 ? 5.378 6.780 5.873 1.00 95.12 337 THR A CA 1
ATOM 2782 C C . THR A 1 337 ? 4.427 7.369 4.835 1.00 95.12 337 THR A C 1
ATOM 2784 O O . THR A 1 337 ? 4.761 8.323 4.129 1.00 95.12 337 THR A O 1
ATOM 2787 N N . GLN A 1 338 ? 3.236 6.783 4.702 1.00 93.56 338 GLN A N 1
ATOM 2788 C CA . GLN A 1 338 ? 2.239 7.168 3.699 1.00 93.56 338 GLN A CA 1
ATOM 2789 C C . GLN A 1 338 ? 0.833 7.123 4.297 1.00 93.56 338 GLN A C 1
ATOM 2791 O O . GLN A 1 338 ? 0.496 6.163 4.991 1.00 93.56 338 GLN A O 1
ATOM 2796 N N . ASN A 1 339 ? 0.003 8.116 3.970 1.00 95.31 339 ASN A N 1
ATOM 2797 C CA . ASN A 1 339 ? -1.422 8.099 4.288 1.00 95.31 339 ASN A CA 1
ATOM 2798 C C . ASN A 1 339 ? -2.176 7.203 3.295 1.00 95.31 339 ASN A C 1
ATOM 2800 O O . ASN A 1 339 ? -2.263 7.511 2.107 1.00 95.31 339 ASN A O 1
ATOM 2804 N N . SER A 1 340 ? -2.720 6.090 3.782 1.00 95.56 340 SER A N 1
ATOM 2805 C CA . SER A 1 340 ? -3.542 5.162 2.995 1.00 95.56 340 SER A CA 1
ATOM 2806 C C . SER A 1 340 ? -4.997 5.621 2.845 1.00 95.56 340 SER A C 1
ATOM 2808 O O . SER A 1 340 ? -5.677 5.168 1.926 1.00 95.56 340 SER A O 1
ATOM 2810 N N . GLY A 1 341 ? -5.459 6.523 3.717 1.00 94.31 341 GLY A N 1
ATOM 2811 C CA . GLY A 1 341 ? -6.808 7.091 3.748 1.00 94.31 341 GLY A CA 1
ATOM 2812 C C . GLY A 1 341 ? -6.955 8.409 2.981 1.00 94.31 341 GLY A C 1
ATOM 2813 O O . GLY A 1 341 ? -7.966 9.081 3.118 1.00 94.31 341 GLY A O 1
ATOM 2814 N N . PHE A 1 342 ? -5.978 8.798 2.157 1.00 92.38 342 PHE A N 1
ATOM 2815 C CA . PHE A 1 342 ? -5.910 10.125 1.519 1.00 92.38 342 PHE A CA 1
ATOM 2816 C C . PHE A 1 342 ? -7.132 10.517 0.655 1.00 92.38 342 PHE A C 1
ATOM 2818 O O . PHE A 1 342 ? -7.390 11.703 0.451 1.00 92.38 342 PHE A O 1
ATOM 2825 N N . ASN A 1 343 ? -7.897 9.547 0.142 1.00 93.94 343 ASN A N 1
ATOM 2826 C CA . ASN A 1 343 ? -9.117 9.805 -0.637 1.00 93.94 343 ASN A CA 1
ATOM 2827 C C . ASN A 1 343 ? -10.388 9.927 0.218 1.00 93.94 343 ASN A C 1
ATOM 2829 O O . ASN A 1 343 ? -11.435 10.304 -0.314 1.00 93.94 343 ASN A O 1
ATOM 2833 N N . ILE A 1 344 ? -10.324 9.587 1.508 1.00 94.50 344 ILE A N 1
ATOM 2834 C CA . ILE A 1 344 ? -11.471 9.682 2.409 1.00 94.50 344 ILE A CA 1
ATOM 2835 C C . ILE A 1 344 ? -11.843 11.160 2.559 1.00 94.50 344 ILE A C 1
ATOM 2837 O O . ILE A 1 344 ? -10.996 12.043 2.704 1.00 94.50 344 ILE A O 1
ATOM 2841 N N . ASN A 1 345 ? -13.140 11.432 2.470 1.00 92.25 345 ASN A N 1
ATOM 2842 C CA . ASN A 1 345 ? -13.723 12.765 2.578 1.00 92.25 345 ASN A CA 1
ATOM 2843 C C . ASN A 1 345 ? -14.835 12.770 3.632 1.00 92.25 345 ASN A C 1
ATOM 2845 O O . ASN A 1 345 ? -15.189 11.729 4.176 1.00 92.25 345 ASN A O 1
ATOM 2849 N N . SER A 1 346 ? -15.410 13.938 3.923 1.00 90.19 346 SER A N 1
ATOM 2850 C CA . SER A 1 346 ? -16.426 14.058 4.975 1.00 90.19 346 SER A CA 1
ATOM 2851 C C . SER A 1 346 ? -17.647 13.160 4.751 1.00 90.19 346 SER A C 1
ATOM 2853 O O . SER A 1 346 ? -18.140 12.573 5.708 1.00 90.19 346 SER A O 1
ATOM 2855 N N . SER A 1 347 ? -18.112 13.003 3.507 1.00 92.62 347 SER A N 1
ATOM 2856 C CA . SER A 1 347 ? -19.286 12.177 3.198 1.00 92.62 347 SER A CA 1
ATOM 2857 C C . SER A 1 347 ? -19.002 10.690 3.393 1.00 92.62 347 SER A C 1
ATOM 2859 O O . SER A 1 347 ? -19.745 9.990 4.070 1.00 92.62 347 SER A O 1
ATOM 2861 N N . THR A 1 348 ? -17.903 10.209 2.816 1.00 95.25 348 THR A N 1
ATOM 2862 C CA . THR A 1 348 ? -17.478 8.804 2.931 1.00 95.25 348 THR A CA 1
ATOM 2863 C C . THR A 1 348 ? -17.087 8.449 4.361 1.00 95.25 348 THR A C 1
ATOM 2865 O O . THR A 1 348 ? -17.460 7.384 4.839 1.00 95.25 348 THR A O 1
ATOM 2868 N N . GLY A 1 349 ? -16.428 9.365 5.076 1.00 93.25 349 GLY A N 1
ATOM 2869 C CA . GLY A 1 349 ? -16.145 9.247 6.504 1.00 93.25 349 GLY A CA 1
ATOM 2870 C C . GLY A 1 349 ? -17.411 9.077 7.341 1.00 93.25 349 GLY A C 1
ATOM 2871 O O . GLY A 1 349 ? -17.450 8.195 8.191 1.00 93.25 349 GLY A O 1
ATOM 2872 N N . LEU A 1 350 ? -18.456 9.870 7.077 1.00 93.31 350 LEU A N 1
ATOM 2873 C CA . LEU A 1 350 ? -19.733 9.757 7.788 1.00 93.31 350 LEU A CA 1
ATOM 2874 C C . LEU A 1 350 ? -20.452 8.436 7.483 1.00 93.31 350 LEU A C 1
ATOM 2876 O O . LEU A 1 350 ? -20.953 7.794 8.398 1.00 93.31 350 LEU A O 1
ATOM 2880 N N . ILE A 1 351 ? -20.465 8.002 6.217 1.00 95.88 351 ILE A N 1
ATOM 2881 C CA . ILE A 1 351 ? -21.020 6.692 5.838 1.00 95.88 351 ILE A CA 1
ATOM 2882 C C . ILE A 1 351 ? -20.292 5.580 6.599 1.00 95.88 351 ILE A C 1
ATOM 2884 O O . ILE A 1 351 ? -20.936 4.727 7.198 1.00 95.88 351 ILE A O 1
ATOM 2888 N N . MET A 1 352 ? -18.956 5.616 6.627 1.00 95.25 352 MET A N 1
ATOM 2889 C CA . MET A 1 352 ? -18.170 4.635 7.374 1.00 95.25 352 MET A CA 1
ATOM 2890 C C . MET A 1 352 ? -18.485 4.673 8.867 1.00 95.25 352 MET A C 1
ATOM 2892 O O . MET A 1 352 ? -18.650 3.608 9.445 1.00 95.25 352 MET A O 1
ATOM 2896 N N . LYS A 1 353 ? -18.620 5.858 9.477 1.00 93.00 353 LYS A N 1
ATOM 2897 C CA . LYS A 1 353 ? -19.013 5.983 10.887 1.00 93.00 353 LYS A CA 1
ATOM 2898 C C . LYS A 1 353 ? -20.331 5.255 11.163 1.00 93.00 353 LYS A C 1
ATOM 2900 O O . LYS A 1 353 ? -20.364 4.383 12.023 1.00 93.00 353 LYS A O 1
ATOM 2905 N N . ASN A 1 354 ? -21.371 5.553 10.383 1.00 94.50 354 ASN A N 1
ATOM 2906 C CA . ASN A 1 354 ? -22.694 4.951 10.555 1.00 94.50 354 ASN A CA 1
ATOM 2907 C C . ASN A 1 354 ? -22.654 3.420 10.400 1.00 94.50 354 ASN A C 1
ATOM 2909 O O . ASN A 1 354 ? -23.315 2.699 11.142 1.00 94.50 354 ASN A O 1
ATOM 2913 N N . GLU A 1 355 ? -21.861 2.902 9.456 1.00 95.31 355 GLU A N 1
ATOM 2914 C CA . GLU A 1 355 ? -21.692 1.454 9.300 1.00 95.31 355 GLU A CA 1
ATOM 2915 C C . GLU A 1 355 ? -20.983 0.816 10.504 1.00 95.31 355 GLU A C 1
ATOM 2917 O O . GLU A 1 355 ? -21.378 -0.267 10.933 1.00 95.31 355 GLU A O 1
ATOM 2922 N N . MET A 1 356 ? -19.976 1.477 11.086 1.00 92.88 356 MET A N 1
ATOM 2923 C CA . MET A 1 356 ? -19.305 0.986 12.299 1.00 92.88 356 MET A CA 1
ATOM 2924 C C . MET A 1 356 ? -20.243 1.023 13.517 1.00 92.88 356 MET A C 1
ATOM 2926 O O . MET A 1 356 ? -20.254 0.072 14.294 1.00 92.88 356 MET A O 1
ATOM 2930 N N . GLU A 1 357 ? -21.077 2.061 13.654 1.00 93.06 357 GLU A N 1
ATOM 2931 C CA . GLU A 1 357 ? -22.121 2.142 14.691 1.00 93.06 357 GLU A CA 1
ATOM 2932 C C . GLU A 1 357 ? -23.125 0.985 14.562 1.00 93.06 357 GLU A C 1
ATOM 2934 O O . GLU A 1 357 ? -23.407 0.294 15.542 1.00 93.06 357 GLU A O 1
ATOM 2939 N N . ASN A 1 358 ? -23.599 0.705 13.343 1.00 91.19 358 ASN A N 1
ATOM 2940 C CA . ASN A 1 358 ? -24.468 -0.442 13.064 1.00 91.19 358 ASN A CA 1
ATOM 2941 C C . ASN A 1 358 ? -23.774 -1.780 13.358 1.00 91.19 358 ASN A C 1
ATOM 2943 O O . ASN A 1 358 ? -24.408 -2.707 13.859 1.00 91.19 358 ASN A O 1
ATOM 2947 N N . GLY A 1 359 ? -22.478 -1.889 13.053 1.00 85.38 359 GLY A N 1
ATOM 2948 C CA . GLY A 1 359 ? -21.664 -3.060 13.378 1.00 85.38 359 GLY A CA 1
ATOM 2949 C C . GLY A 1 359 ? -21.542 -3.294 14.885 1.00 85.38 359 GLY A C 1
ATOM 2950 O O . GLY A 1 359 ? -21.562 -4.443 15.322 1.00 85.38 359 GLY A O 1
ATOM 2951 N N . ASN A 1 360 ? -21.477 -2.218 15.675 1.00 79.25 360 ASN A N 1
ATOM 2952 C CA . ASN A 1 360 ? -21.413 -2.282 17.134 1.00 79.25 360 ASN A CA 1
ATOM 2953 C C . ASN A 1 360 ? -22.768 -2.636 17.780 1.00 79.25 360 ASN A C 1
ATOM 2955 O O . ASN A 1 360 ? -22.812 -3.254 18.838 1.00 79.25 360 ASN A O 1
ATOM 2959 N N . ALA A 1 361 ? -23.883 -2.299 17.123 1.00 69.62 361 ALA A N 1
ATOM 2960 C CA . ALA A 1 361 ? -25.243 -2.509 17.629 1.00 69.62 361 ALA A CA 1
ATOM 2961 C C . ALA A 1 361 ? -25.715 -3.981 17.667 1.00 69.62 361 ALA A C 1
ATOM 2963 O O . ALA A 1 361 ? -26.830 -4.249 18.106 1.00 69.62 361 ALA A O 1
ATOM 2964 N N . PHE A 1 362 ? -24.897 -4.943 17.223 1.00 55.16 362 PHE A N 1
ATOM 2965 C CA . PHE A 1 362 ? -25.193 -6.382 17.311 1.00 55.16 362 PHE A CA 1
ATOM 2966 C C . PHE A 1 362 ? -24.860 -7.009 18.683 1.00 55.16 362 PHE A C 1
ATOM 2968 O O . PHE A 1 362 ? -24.800 -8.238 18.786 1.00 55.16 362 PHE A O 1
ATOM 2975 N N . HIS A 1 363 ? -24.660 -6.185 19.719 1.00 46.34 363 HIS A N 1
ATOM 2976 C CA . HIS A 1 363 ? -24.454 -6.615 21.103 1.00 46.34 363 HIS A CA 1
ATOM 2977 C C . HIS A 1 363 ? -25.721 -6.601 21.956 1.00 46.34 363 HIS A C 1
ATOM 2979 O O . HIS A 1 363 ? -26.464 -5.594 21.910 1.00 46.34 363 HIS A O 1
#

Radius of gyration: 21.96 Å; chains: 1; bounding box: 56×46×70 Å

Sequence (363 aa):
MTEIIKNWIPWSHQNNEKPAPKGIAKFVLSGSHRLGAATIKSDIDGVILVPRKTYWQTHFEKDFFGNFDCISKKCVDREIKNNSEDDVKEENESLFCKLCENPHIENLRKIYGRVPIIRLKYAGFQFDLSFATLEEELLNKLFKDENSLNVKNLDEAIEKFREKMPDTFFKADNATILRWRLNTRLGMIFALSGVRSTLRFIELLDRNIAKFKLAYITVKLWARNHFIYGGNFGFLNGSSLTVLVSKIVIENPNNSLISIIMELFEYLVEWFDLKSDEEKIIMVENPKDYENSRKVVDWNLNRELKQREEHFKNLLGEGYEKHSKVVWPIILPGFPTQNSGFNINSSTGLIMKNEMENGNAFH